Protein AF-A0A7W0ZVS7-F1 (afdb_monomer_lite)

Radius of gyration: 26.64 Å; chains: 1; bounding box: 94×55×90 Å

pLDDT: mean 84.18, std 17.48, range [35.31, 98.0]

Sequence (231 aa):
MDLKLPMLVLAGTAMAGGGSTVRAPPQMPWLHGLDSVRVTDEPQRHVEDRMAAGYEDLECAAGATHGLVLKADIAPSAGMETILASYARGLVVLDHEDQVIASMDGYPCQGSADEVTSLAVGRAFLVPTIALAITHGGHEERTTELALFRIGFGGRIEPVFTAEVELRTGDNVRTGGVWLIPNGLLYQRPGGKTGLWIYDPVGGAYLYGGPLDETDEPPHAAPPPVAAYGS

Foldseek 3Di:
DDDDDDDDDDDDDDPPPPDPPP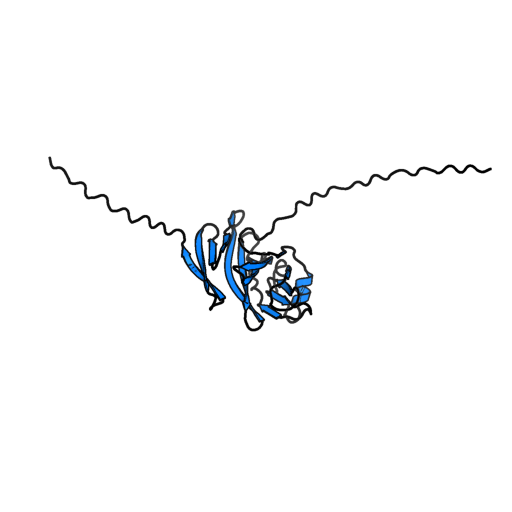DDDDPPPQEADFAPKDKDQDWDQCLLVLLVVPDDDDPAAPQQNTKDWDWADADPDPDTWIWIAGQQAFIFIADPVRHTQATDGHDDHDENNWHWRMWMWGDQQNHTKIWTWTWHYYPQWIWIKIWIWHQDPPRYTGTQDIDTAWTGHHPDIFGWHWHRDNQWIWTGHRPHFIFIWGQDVVVRHTHTPGTPPPPPPPPPPPPPPDPPPDD

Structure (mmCIF, N/CA/C/O backbone):
data_AF-A0A7W0ZVS7-F1
#
_entry.id   AF-A0A7W0ZVS7-F1
#
loop_
_atom_site.group_PDB
_atom_site.id
_atom_site.type_symbol
_atom_site.label_atom_id
_atom_site.label_alt_id
_atom_site.label_comp_id
_atom_site.label_asym_id
_atom_site.label_entity_id
_atom_site.label_seq_id
_atom_site.pdbx_PDB_ins_code
_atom_site.Cartn_x
_atom_site.Cartn_y
_atom_site.Cartn_z
_atom_site.occupancy
_atom_site.B_iso_or_equiv
_atom_site.auth_seq_id
_atom_site.auth_comp_id
_atom_site.auth_asym_id
_atom_site.auth_atom_id
_atom_site.pdbx_PDB_model_num
ATOM 1 N N . MET A 1 1 ? -71.729 -34.466 21.103 1.00 46.06 1 MET A N 1
ATOM 2 C CA . MET A 1 1 ? -70.768 -34.814 20.036 1.00 46.06 1 MET A CA 1
ATOM 3 C C . MET A 1 1 ? -70.398 -33.510 19.358 1.00 46.06 1 MET A C 1
ATOM 5 O O . MET A 1 1 ? -71.152 -33.030 18.526 1.00 46.06 1 MET A O 1
ATOM 9 N N . ASP A 1 2 ? -69.324 -32.887 19.837 1.00 51.31 2 ASP A N 1
ATOM 10 C CA . ASP A 1 2 ? -68.858 -31.571 19.397 1.00 51.31 2 ASP A CA 1
ATOM 11 C C . ASP A 1 2 ? -67.965 -31.703 18.162 1.00 51.31 2 ASP A C 1
ATOM 13 O O . ASP A 1 2 ? -66.887 -32.294 18.221 1.00 51.31 2 ASP A O 1
ATOM 17 N N . LEU A 1 3 ? -68.414 -31.134 17.045 1.00 48.16 3 LEU A N 1
ATOM 18 C CA . LEU A 1 3 ? -67.623 -30.935 15.834 1.00 48.16 3 LEU A CA 1
ATOM 19 C C . LEU A 1 3 ? -67.016 -29.526 15.882 1.00 48.16 3 LEU A C 1
ATOM 21 O O . LEU A 1 3 ? -67.672 -28.543 15.546 1.00 48.16 3 LEU A O 1
ATOM 25 N N . LYS A 1 4 ? -65.754 -29.427 16.313 1.00 58.59 4 LYS A N 1
ATOM 26 C CA . LYS A 1 4 ? -64.936 -28.212 16.170 1.00 58.59 4 LYS A CA 1
ATOM 27 C C . LYS A 1 4 ? -64.331 -28.170 14.764 1.00 58.59 4 LYS A C 1
ATOM 29 O O . LYS A 1 4 ? -63.494 -29.001 14.425 1.00 58.59 4 LYS A O 1
ATOM 34 N N . LEU A 1 5 ? -64.748 -27.190 13.964 1.00 55.06 5 LEU A N 1
ATOM 35 C CA . LEU A 1 5 ? -64.121 -26.825 12.690 1.00 55.06 5 LEU A CA 1
ATOM 36 C C . LEU A 1 5 ? -62.795 -26.078 12.943 1.00 55.06 5 LEU A C 1
ATOM 38 O O . LEU A 1 5 ? -62.785 -25.153 13.760 1.00 55.06 5 LEU A O 1
ATOM 42 N N . PRO A 1 6 ? -61.692 -26.415 12.250 1.00 61.69 6 PRO A N 1
ATOM 43 C CA . PRO A 1 6 ? -60.481 -25.605 12.273 1.00 61.69 6 PRO A CA 1
ATOM 44 C C . PRO A 1 6 ? -60.666 -24.353 11.405 1.00 61.69 6 PRO A C 1
ATOM 46 O O . PRO A 1 6 ? -61.013 -24.428 10.226 1.00 61.69 6 PRO A O 1
ATOM 49 N N . MET A 1 7 ? -60.440 -23.193 12.017 1.00 58.50 7 MET A N 1
ATOM 50 C CA . MET A 1 7 ? -60.491 -21.891 11.364 1.00 58.50 7 MET A CA 1
ATOM 51 C C . MET A 1 7 ? -59.165 -21.633 10.640 1.00 58.50 7 MET A C 1
ATOM 53 O O . MET A 1 7 ? -58.096 -21.582 11.244 1.00 58.50 7 MET A O 1
ATOM 57 N N . LEU A 1 8 ? -59.283 -21.502 9.324 1.00 53.19 8 LEU A N 1
ATOM 58 C CA . LEU A 1 8 ? -58.275 -21.076 8.364 1.00 53.19 8 LEU A CA 1
ATOM 59 C C . LEU A 1 8 ? -57.812 -19.644 8.702 1.00 53.19 8 LEU A C 1
ATOM 61 O O . LEU A 1 8 ? -58.639 -18.733 8.717 1.00 53.19 8 LEU A O 1
ATOM 65 N N . VAL A 1 9 ? -56.517 -19.425 8.950 1.00 53.25 9 VAL A N 1
ATOM 66 C CA . VAL A 1 9 ? -55.940 -18.072 9.039 1.00 53.25 9 VAL A CA 1
ATOM 67 C C . VAL A 1 9 ? -55.020 -17.842 7.849 1.00 53.25 9 VAL A C 1
ATOM 69 O O . VAL A 1 9 ? -54.169 -18.667 7.521 1.00 53.25 9 VAL A O 1
ATOM 72 N N . LEU A 1 10 ? -55.288 -16.720 7.184 1.00 48.66 10 LEU A N 1
ATOM 73 C CA . LEU A 1 10 ? -54.759 -16.290 5.902 1.00 48.66 10 LEU A CA 1
ATOM 74 C C . LEU A 1 10 ? -53.246 -16.063 5.898 1.00 48.66 10 LEU A C 1
ATOM 76 O O . LEU A 1 10 ? -52.664 -15.506 6.826 1.00 48.66 10 LEU A O 1
ATOM 80 N N . ALA A 1 11 ? -52.663 -16.434 4.760 1.00 49.62 11 ALA A N 1
ATOM 81 C CA . ALA A 1 11 ? -51.323 -16.095 4.326 1.00 49.62 11 ALA A CA 1
ATOM 82 C C . ALA A 1 11 ? -51.102 -14.573 4.340 1.00 49.62 11 ALA A C 1
ATOM 84 O O . ALA A 1 11 ? -51.750 -13.829 3.603 1.00 49.62 11 ALA A O 1
ATOM 85 N N . GLY A 1 12 ? -50.156 -14.120 5.162 1.00 52.56 12 GLY A N 1
ATOM 86 C CA . GLY A 1 12 ? -49.567 -12.793 5.043 1.00 52.56 12 GLY A CA 1
ATOM 87 C C . GLY A 1 12 ? -48.505 -12.807 3.947 1.00 52.56 12 GLY A C 1
ATOM 88 O O . GLY A 1 12 ? -47.479 -13.468 4.080 1.00 52.56 12 GLY A O 1
ATOM 89 N N . THR A 1 13 ? -48.758 -12.093 2.856 1.00 54.72 13 THR A N 1
ATOM 90 C CA . THR A 1 13 ? -47.789 -11.820 1.789 1.00 54.72 13 THR A CA 1
ATOM 91 C C . THR A 1 13 ? -46.598 -11.039 2.341 1.00 54.72 13 THR A C 1
ATOM 93 O O . THR A 1 13 ? -46.727 -9.869 2.697 1.00 54.72 13 THR A O 1
ATOM 96 N N . ALA A 1 14 ? -45.430 -11.679 2.387 1.00 52.34 14 ALA A N 1
ATOM 97 C CA . ALA A 1 14 ? -44.160 -11.010 2.622 1.00 52.34 14 ALA A CA 1
ATOM 98 C C . ALA A 1 14 ? -43.786 -10.205 1.367 1.00 52.34 14 ALA A C 1
ATOM 100 O O . ALA A 1 14 ? -43.439 -10.775 0.333 1.00 52.34 14 ALA A O 1
ATOM 101 N N . MET A 1 15 ? -43.872 -8.877 1.444 1.00 54.53 15 MET A N 1
ATOM 102 C CA . MET A 1 15 ? -43.257 -7.989 0.456 1.00 54.53 15 MET A CA 1
ATOM 103 C C . MET A 1 15 ? -41.739 -8.043 0.663 1.00 54.53 15 MET A C 1
ATOM 105 O O . MET A 1 15 ? -41.179 -7.282 1.449 1.00 54.53 15 MET A O 1
ATOM 109 N N . ALA A 1 16 ? -41.075 -8.985 -0.007 1.00 50.84 16 ALA A N 1
ATOM 110 C CA . ALA A 1 16 ? -39.628 -8.982 -0.164 1.00 50.84 16 ALA A CA 1
ATOM 111 C C . ALA A 1 16 ? -39.251 -7.794 -1.064 1.00 50.84 16 ALA A C 1
ATOM 113 O O . ALA A 1 16 ? -39.309 -7.880 -2.290 1.00 50.84 16 ALA A O 1
ATOM 114 N N . GLY A 1 17 ? -38.926 -6.656 -0.448 1.00 49.38 17 GLY A N 1
ATOM 115 C CA . GLY A 1 17 ? -38.307 -5.532 -1.139 1.00 49.38 17 GLY A CA 1
ATOM 116 C C . GLY A 1 17 ? -36.954 -5.976 -1.681 1.00 49.38 17 GLY A C 1
ATOM 117 O O . GLY A 1 17 ? -36.002 -6.132 -0.920 1.00 49.38 17 GLY A O 1
ATOM 118 N N . GLY A 1 18 ? -36.888 -6.218 -2.989 1.00 45.47 18 GLY A N 1
ATOM 119 C CA . GLY A 1 18 ? -35.649 -6.463 -3.715 1.00 45.47 18 GLY A CA 1
ATOM 120 C C . GLY A 1 18 ? -34.783 -5.209 -3.702 1.00 45.47 18 GLY A C 1
ATOM 121 O O . GLY A 1 18 ? -34.854 -4.390 -4.614 1.00 45.47 18 GLY A O 1
ATOM 122 N N . GLY A 1 19 ? -33.993 -5.039 -2.643 1.00 40.50 19 GLY A N 1
ATOM 123 C CA . GLY A 1 19 ? -32.891 -4.092 -2.623 1.00 40.50 19 GLY A CA 1
ATOM 124 C C . GLY A 1 19 ? -31.824 -4.583 -3.591 1.00 40.50 19 GLY A C 1
ATOM 125 O O . GLY A 1 19 ? -31.138 -5.561 -3.308 1.00 40.50 19 GLY A O 1
ATOM 126 N N . SER A 1 20 ? -31.702 -3.930 -4.743 1.00 35.66 20 SER A N 1
ATOM 127 C CA . SER A 1 20 ? -30.581 -4.132 -5.657 1.00 35.66 20 SER A CA 1
ATOM 128 C C . SER A 1 20 ? -29.276 -3.725 -4.966 1.00 35.66 20 SER A C 1
ATOM 130 O O . SER A 1 20 ? -28.848 -2.580 -5.068 1.00 35.66 20 SER A O 1
ATOM 132 N N . THR A 1 21 ? -28.616 -4.643 -4.261 1.00 44.88 21 THR A N 1
ATOM 133 C CA . THR A 1 21 ? -27.214 -4.476 -3.866 1.00 44.88 21 THR A CA 1
ATOM 134 C C . THR A 1 21 ? -26.334 -4.836 -5.056 1.00 44.88 21 THR A C 1
ATOM 136 O O . THR A 1 21 ? -25.788 -5.935 -5.130 1.00 44.88 21 THR A O 1
ATOM 139 N N . VAL A 1 22 ? -26.199 -3.921 -6.016 1.00 35.31 22 VAL A N 1
ATOM 140 C CA . VAL A 1 22 ? -25.059 -3.971 -6.937 1.00 35.31 22 VAL A CA 1
ATOM 141 C C . VAL A 1 22 ? -23.876 -3.363 -6.181 1.00 35.31 22 VAL A C 1
ATOM 143 O O . VAL A 1 22 ? -23.692 -2.150 -6.192 1.00 35.31 22 VAL A O 1
ATOM 146 N N . ARG A 1 23 ? -23.114 -4.186 -5.453 1.00 50.84 23 ARG A N 1
ATOM 147 C CA . ARG A 1 23 ? -21.809 -3.802 -4.890 1.00 50.84 23 ARG A CA 1
ATOM 148 C C . ARG A 1 23 ? -20.728 -4.720 -5.460 1.00 50.84 23 ARG A C 1
ATOM 150 O O . ARG A 1 23 ? -20.967 -5.915 -5.600 1.00 50.84 23 ARG A O 1
ATOM 157 N N . ALA A 1 24 ? -19.565 -4.110 -5.692 1.00 46.59 24 ALA A N 1
ATOM 158 C CA . ALA A 1 24 ? -18.284 -4.603 -6.213 1.00 46.59 24 ALA A CA 1
ATOM 159 C C . ALA A 1 24 ? -18.056 -4.101 -7.653 1.00 46.59 24 ALA A C 1
ATOM 161 O O . ALA A 1 24 ? -18.861 -4.403 -8.528 1.00 46.59 24 ALA A O 1
ATOM 162 N N . PRO A 1 25 ? -17.007 -3.298 -7.910 1.00 46.59 25 PRO A N 1
ATOM 163 C CA . PRO A 1 25 ? -15.660 -3.595 -7.437 1.00 46.59 25 PRO A CA 1
ATOM 164 C C . PRO A 1 25 ? -15.089 -2.464 -6.568 1.00 46.59 25 PRO A C 1
ATOM 166 O O . PRO A 1 25 ? -15.239 -1.294 -6.908 1.00 46.59 25 PRO A O 1
ATOM 169 N N . PRO A 1 26 ? -14.367 -2.792 -5.490 1.00 50.16 26 PRO A N 1
ATOM 170 C CA . PRO A 1 26 ? -12.964 -2.392 -5.549 1.00 50.16 26 PRO A CA 1
ATOM 171 C C . PRO A 1 26 ? -12.081 -3.596 -5.284 1.00 50.16 26 PRO A C 1
ATOM 173 O O . PRO A 1 26 ? -11.859 -4.034 -4.161 1.00 50.16 26 PRO A O 1
ATOM 176 N N . GLN A 1 27 ? -11.546 -4.128 -6.366 1.00 72.81 27 GLN A N 1
ATOM 177 C CA . GLN A 1 27 ? -10.293 -4.850 -6.305 1.00 72.81 27 GLN A CA 1
ATOM 178 C C . GLN A 1 27 ? -9.333 -3.953 -7.052 1.00 72.81 27 GLN A C 1
ATOM 180 O O . GLN A 1 27 ? -9.532 -3.791 -8.250 1.00 72.81 27 GLN A O 1
ATOM 185 N N . MET A 1 28 ? -8.439 -3.288 -6.307 1.00 90.50 28 MET A N 1
ATOM 186 C CA . MET A 1 28 ? -7.347 -2.419 -6.773 1.00 90.50 28 MET A CA 1
ATOM 187 C C . MET A 1 28 ? -7.176 -2.474 -8.302 1.00 90.50 28 MET A C 1
ATOM 189 O O . MET A 1 28 ? -6.415 -3.307 -8.790 1.00 90.50 28 MET A O 1
ATOM 193 N N . PRO A 1 29 ? -7.929 -1.667 -9.080 1.00 92.44 29 PRO A N 1
ATOM 194 C CA . PRO A 1 29 ? -8.133 -1.945 -10.506 1.00 92.44 29 PRO A CA 1
ATOM 195 C C . PRO A 1 29 ? -6.867 -1.716 -11.328 1.00 92.44 29 PRO A C 1
ATOM 197 O O . PRO A 1 29 ? -6.754 -2.202 -12.448 1.00 92.44 29 PRO A O 1
ATOM 200 N N . TRP A 1 30 ? -5.927 -0.980 -10.742 1.00 94.75 30 TRP A N 1
ATOM 201 C CA . TRP A 1 30 ? -4.600 -0.692 -11.254 1.00 94.75 30 TRP A CA 1
ATOM 202 C C . TRP A 1 30 ? -3.570 -1.754 -10.848 1.00 94.75 30 TRP A C 1
ATOM 204 O O . TRP A 1 30 ? -2.461 -1.699 -11.354 1.00 94.75 30 TRP A O 1
ATOM 214 N N . LEU A 1 31 ? -3.876 -2.693 -9.945 1.00 96.06 31 LEU A N 1
ATOM 215 C CA . LEU A 1 31 ? -2.950 -3.747 -9.523 1.00 96.06 31 LEU A CA 1
ATOM 216 C C . LEU A 1 31 ? -3.317 -5.084 -10.169 1.00 96.06 31 LEU A C 1
ATOM 218 O O . LEU A 1 31 ? -4.391 -5.642 -9.948 1.00 96.06 31 LEU A O 1
ATOM 222 N N . HIS A 1 32 ? -2.371 -5.643 -10.914 1.00 95.06 32 HIS A N 1
ATOM 223 C CA . HIS A 1 32 ? -2.510 -6.914 -11.611 1.00 95.06 32 HIS A CA 1
ATOM 224 C C . HIS A 1 32 ? -1.385 -7.879 -11.231 1.00 95.06 32 HIS A C 1
ATOM 226 O O . HIS A 1 32 ? -0.267 -7.462 -10.936 1.00 95.06 32 HIS A O 1
ATOM 232 N N . GLY A 1 33 ? -1.667 -9.183 -11.291 1.00 93.69 33 GLY A N 1
ATOM 233 C CA . GLY A 1 33 ? -0.657 -10.232 -11.090 1.00 93.69 33 GLY A CA 1
ATOM 234 C C . GLY A 1 33 ? -0.274 -10.499 -9.630 1.00 93.69 33 GLY A C 1
ATOM 235 O O . GLY A 1 33 ? 0.710 -11.189 -9.385 1.00 93.69 33 GLY A O 1
ATOM 236 N N . LEU A 1 34 ? -1.020 -9.963 -8.659 1.00 94.19 34 LEU A N 1
ATOM 237 C CA . LEU A 1 34 ? -0.885 -10.371 -7.262 1.00 94.19 34 LEU A CA 1
ATOM 238 C C . LEU A 1 34 ? -1.605 -11.717 -7.087 1.00 94.19 34 LEU A C 1
ATOM 240 O O . LEU A 1 34 ? -2.793 -11.820 -7.384 1.00 94.19 34 LEU A O 1
ATOM 244 N N . ASP A 1 35 ? -0.901 -12.749 -6.630 1.00 89.62 35 ASP A N 1
ATOM 245 C CA . ASP A 1 35 ? -1.470 -14.092 -6.475 1.00 89.62 35 ASP A CA 1
ATOM 246 C C . ASP A 1 35 ? -2.138 -14.285 -5.104 1.00 89.62 35 ASP A C 1
ATOM 248 O O . ASP A 1 35 ? -1.710 -13.701 -4.106 1.00 89.62 35 ASP A O 1
ATOM 252 N N . SER A 1 36 ? -3.147 -15.168 -5.036 1.00 78.12 36 SER A N 1
ATOM 253 C CA . SER A 1 36 ? -3.849 -15.567 -3.796 1.00 78.12 36 SER A CA 1
ATOM 254 C C . SER A 1 36 ? -4.376 -14.389 -2.969 1.00 78.12 36 SER A C 1
ATOM 256 O O . SER A 1 36 ? -4.254 -14.366 -1.743 1.00 78.12 36 SER A O 1
ATOM 258 N N . VAL A 1 37 ? -4.959 -13.405 -3.653 1.00 79.31 37 VAL A N 1
ATOM 259 C CA . VAL A 1 37 ? -5.307 -12.120 -3.049 1.00 79.31 37 VAL A CA 1
ATOM 260 C C . VAL A 1 37 ? -6.498 -12.231 -2.107 1.00 79.31 37 VAL A C 1
ATOM 262 O O . VAL A 1 37 ? -7.578 -12.688 -2.488 1.00 79.31 37 VAL A O 1
ATOM 265 N N . ARG A 1 38 ? -6.331 -11.715 -0.891 1.00 92.25 38 ARG A N 1
ATOM 266 C CA . ARG A 1 38 ? -7.443 -11.236 -0.067 1.00 92.25 38 ARG A CA 1
ATOM 267 C C . ARG A 1 38 ? -7.454 -9.716 -0.121 1.00 92.25 38 ARG A C 1
ATOM 269 O O . ARG A 1 38 ? -6.397 -9.110 -0.005 1.00 92.25 38 ARG A O 1
ATOM 276 N N . VAL A 1 39 ? -8.626 -9.118 -0.306 1.00 94.44 39 VAL A N 1
ATOM 277 C CA . VAL A 1 39 ? -8.801 -7.662 -0.421 1.00 94.44 39 VAL A CA 1
ATOM 278 C C . VAL A 1 39 ? -9.884 -7.216 0.546 1.00 94.44 39 VAL A C 1
ATOM 280 O O . VAL A 1 39 ? -10.863 -7.935 0.751 1.00 94.44 39 VAL A O 1
ATOM 283 N N . THR A 1 40 ? -9.717 -6.024 1.103 1.00 94.94 40 THR A N 1
ATOM 284 C CA . THR A 1 40 ? -10.776 -5.263 1.755 1.00 94.94 40 THR A CA 1
ATOM 285 C C . THR A 1 40 ? -10.713 -3.803 1.308 1.00 94.94 40 THR A C 1
ATOM 287 O O . THR A 1 40 ? -9.642 -3.224 1.122 1.00 94.94 40 THR A O 1
ATOM 290 N N . ASP A 1 41 ? -11.883 -3.226 1.113 1.00 93.50 41 ASP A N 1
ATOM 291 C CA . ASP A 1 41 ? -12.170 -1.820 0.832 1.00 93.50 41 ASP A CA 1
ATOM 292 C C . ASP A 1 41 ? -13.171 -1.263 1.860 1.00 93.50 41 ASP A C 1
ATOM 294 O O . ASP A 1 41 ? -13.703 -0.169 1.695 1.00 93.50 41 ASP A O 1
ATOM 298 N N . GLU A 1 42 ? -13.504 -2.049 2.891 1.00 93.38 42 GLU A N 1
ATOM 299 C CA . GLU A 1 42 ? -14.553 -1.713 3.844 1.00 93.38 42 GLU A CA 1
ATOM 300 C C . GLU A 1 42 ? -13.961 -1.035 5.088 1.00 93.38 42 GLU A C 1
ATOM 302 O O . GLU A 1 42 ? -13.328 -1.716 5.904 1.00 93.38 42 GLU A O 1
ATOM 307 N N .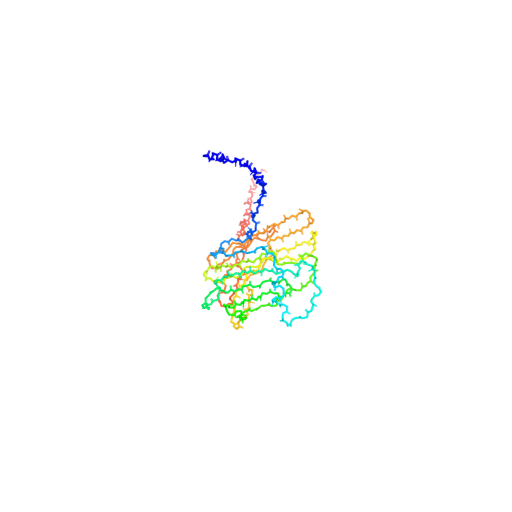 PRO A 1 43 ? -14.169 0.286 5.263 1.00 92.25 43 PRO A N 1
ATOM 308 C CA . PRO A 1 43 ? -13.679 1.015 6.423 1.00 92.25 43 PRO A CA 1
ATOM 309 C C . PRO A 1 43 ? -14.360 0.549 7.708 1.00 92.25 43 PRO A C 1
ATOM 311 O O . PRO A 1 43 ? -15.581 0.395 7.783 1.00 92.25 43 PRO A O 1
ATOM 314 N N . GLN A 1 44 ? -13.559 0.363 8.754 1.00 94.00 44 GLN A N 1
ATOM 315 C CA . GLN A 1 44 ? -13.986 -0.131 10.056 1.00 94.00 44 GLN A CA 1
ATOM 316 C C . GLN A 1 44 ? -13.462 0.788 11.161 1.00 94.00 44 GLN A C 1
ATOM 318 O O . GLN A 1 44 ? -12.265 0.875 11.415 1.00 94.00 44 GLN A O 1
ATOM 323 N N . ARG A 1 45 ? -14.381 1.462 11.865 1.00 88.12 45 ARG A N 1
ATOM 324 C CA . ARG A 1 45 ? -14.037 2.432 12.926 1.00 88.12 45 ARG A CA 1
ATOM 325 C C . ARG A 1 45 ? -13.220 1.829 14.065 1.00 88.12 45 ARG A C 1
ATOM 327 O O . ARG A 1 45 ? -12.311 2.472 14.564 1.00 88.12 45 ARG A O 1
ATOM 334 N N . HIS A 1 46 ? -13.507 0.584 14.435 1.00 90.62 46 HIS A N 1
ATOM 335 C CA . HIS A 1 46 ? -12.817 -0.075 15.544 1.00 90.62 46 HIS A CA 1
ATOM 336 C C . HIS A 1 46 ? -11.338 -0.375 15.252 1.00 90.62 46 HIS A C 1
ATOM 338 O O . HIS A 1 46 ? -10.609 -0.744 16.167 1.00 90.62 46 HIS A O 1
ATOM 344 N N . VAL A 1 47 ? -10.885 -0.270 13.996 1.00 91.50 47 VAL A N 1
ATOM 345 C CA . VAL A 1 47 ? -9.461 -0.410 13.666 1.00 91.50 47 VAL A CA 1
ATOM 346 C C . VAL A 1 47 ? -8.664 0.723 14.306 1.00 91.50 47 VAL A C 1
ATOM 348 O O . VAL A 1 47 ? -7.633 0.450 14.912 1.00 91.50 47 VAL A O 1
ATOM 351 N N . GLU A 1 48 ? -9.181 1.954 14.277 1.00 85.50 48 GLU A N 1
ATOM 352 C CA . GLU A 1 48 ? -8.546 3.083 14.961 1.00 85.50 48 GLU A CA 1
ATOM 353 C C . GLU A 1 48 ? -8.481 2.860 16.465 1.00 85.50 48 GLU A C 1
ATOM 355 O O . GLU A 1 48 ? -7.418 3.020 17.050 1.00 85.50 48 GLU A O 1
ATOM 360 N N . ASP A 1 49 ? -9.572 2.407 17.089 1.00 88.12 49 ASP A N 1
ATOM 361 C CA . ASP A 1 49 ? -9.590 2.132 18.532 1.00 88.12 49 ASP A CA 1
ATOM 362 C C . ASP A 1 49 ? -8.518 1.102 18.926 1.00 88.12 49 ASP A C 1
ATOM 364 O O . ASP A 1 49 ? -7.893 1.208 19.982 1.00 88.12 49 ASP A O 1
ATOM 368 N N . ARG A 1 50 ? -8.270 0.112 18.058 1.00 91.19 50 ARG A N 1
ATOM 369 C CA . ARG A 1 50 ? -7.216 -0.892 18.255 1.00 91.19 50 ARG A CA 1
ATOM 370 C C . ARG A 1 50 ? -5.812 -0.335 18.023 1.00 91.19 50 ARG A C 1
ATOM 372 O O . ARG A 1 50 ? -4.888 -0.762 18.707 1.00 91.19 50 ARG A O 1
ATOM 379 N N . MET A 1 51 ? -5.644 0.580 17.069 1.00 90.12 51 MET A N 1
ATOM 380 C CA . MET A 1 51 ? -4.350 1.179 16.718 1.00 90.12 51 MET A CA 1
ATOM 381 C C . MET A 1 51 ? -3.998 2.414 17.565 1.00 90.12 51 MET A C 1
ATOM 383 O O . MET A 1 51 ? -2.843 2.828 17.592 1.00 90.12 51 MET A O 1
ATOM 387 N N . ALA A 1 52 ? -4.959 2.998 18.283 1.00 83.44 52 ALA A N 1
ATOM 388 C CA . ALA A 1 52 ? -4.781 4.211 19.081 1.00 83.44 52 ALA A CA 1
ATOM 389 C C . ALA A 1 52 ? -4.006 3.990 20.391 1.00 83.44 52 ALA A C 1
ATOM 391 O O . ALA A 1 52 ? -3.596 4.961 21.029 1.00 83.44 52 ALA A O 1
ATOM 392 N N . ALA A 1 53 ? -3.791 2.741 20.814 1.00 72.31 53 ALA A N 1
ATOM 393 C CA . ALA A 1 53 ? -3.082 2.440 22.053 1.00 72.31 53 ALA A CA 1
ATOM 394 C C . ALA A 1 53 ? -1.631 2.963 22.006 1.00 72.31 53 ALA A C 1
ATOM 396 O O . ALA A 1 53 ? -0.754 2.344 21.412 1.00 72.31 53 ALA A O 1
ATOM 397 N N . GLY A 1 54 ? -1.379 4.098 22.666 1.00 63.84 54 GLY A N 1
ATOM 398 C CA . GLY A 1 54 ? -0.042 4.682 22.813 1.00 63.84 54 GLY A CA 1
ATOM 399 C C . GLY A 1 54 ? 0.296 5.836 21.865 1.00 63.84 54 GLY A C 1
ATOM 400 O O . GLY A 1 54 ? 1.432 6.299 21.901 1.00 63.84 54 GLY A O 1
ATOM 401 N N . TYR A 1 55 ? -0.657 6.331 21.072 1.00 71.00 55 TYR A N 1
ATOM 402 C CA . TYR A 1 55 ? -0.445 7.519 20.246 1.00 71.00 55 TYR A CA 1
ATOM 403 C C . TYR A 1 55 ? -1.287 8.710 20.713 1.00 71.00 55 TYR A C 1
ATOM 405 O O . TYR A 1 55 ? -2.423 8.550 21.153 1.00 71.00 55 TYR A O 1
ATOM 413 N N . GLU A 1 56 ? -0.734 9.916 20.567 1.00 74.50 56 GLU A N 1
ATOM 414 C CA . GLU A 1 56 ? -1.460 11.166 20.802 1.00 74.50 56 GLU A CA 1
ATOM 415 C C . GLU A 1 56 ? -2.580 11.359 19.759 1.00 74.50 56 GLU A C 1
ATOM 417 O O . GLU A 1 56 ? -2.556 10.765 18.668 1.00 74.50 56 GLU A O 1
ATOM 422 N N . ASP A 1 57 ? -3.590 12.154 20.119 1.00 71.19 57 ASP A N 1
ATOM 423 C CA . ASP A 1 57 ? -4.674 12.544 19.217 1.00 71.19 57 ASP A CA 1
ATOM 424 C C . ASP A 1 57 ? -4.085 13.320 18.034 1.00 71.19 57 ASP A C 1
ATOM 426 O O . ASP A 1 57 ? -3.517 14.401 18.195 1.00 71.19 57 ASP A O 1
ATOM 430 N N . LEU A 1 58 ? -4.192 12.743 16.836 1.00 70.62 58 LEU A N 1
ATOM 431 C CA . LEU A 1 58 ? -3.746 13.377 15.600 1.00 70.62 58 LEU A CA 1
ATOM 432 C C . LEU A 1 58 ? -4.887 14.229 15.041 1.00 70.62 58 LEU A C 1
ATOM 434 O O . LEU A 1 58 ? -5.994 13.735 14.823 1.00 70.62 58 LEU A O 1
ATOM 438 N N . GLU A 1 59 ? -4.610 15.504 14.769 1.00 79.19 59 GLU A N 1
ATOM 439 C CA . GLU A 1 59 ? -5.535 16.391 14.060 1.00 79.19 59 GLU A CA 1
ATOM 440 C C . GLU A 1 59 ? -5.551 16.041 12.562 1.00 79.19 59 GLU A C 1
ATOM 442 O O . GLU A 1 59 ? -4.915 16.697 11.739 1.00 79.19 59 GLU A O 1
ATOM 447 N N . CYS A 1 60 ? -6.264 14.975 12.201 1.00 81.00 60 CYS A N 1
ATOM 448 C CA . CYS A 1 60 ? -6.453 14.558 10.812 1.00 81.00 60 CYS A CA 1
ATOM 449 C C . CYS A 1 60 ? -7.920 14.667 10.383 1.00 81.00 60 CYS A C 1
ATOM 451 O O . CYS A 1 60 ? -8.840 14.654 11.204 1.00 81.00 60 CYS A O 1
ATOM 453 N N . ALA A 1 61 ? -8.150 14.793 9.073 1.00 75.56 61 ALA A N 1
ATOM 454 C CA . ALA A 1 61 ? -9.497 14.838 8.514 1.00 75.56 61 ALA A CA 1
ATOM 455 C C . ALA A 1 61 ? -10.273 13.538 8.800 1.00 75.56 61 ALA A C 1
ATOM 457 O O . ALA A 1 61 ? -9.686 12.477 8.988 1.00 75.56 61 ALA A O 1
ATOM 458 N N . ALA A 1 62 ? -11.608 13.595 8.772 1.00 63.28 62 ALA A N 1
ATOM 459 C CA . ALA A 1 62 ? -12.469 12.460 9.134 1.00 63.28 62 ALA A CA 1
ATOM 460 C C . ALA A 1 62 ? -12.288 11.200 8.252 1.00 63.28 62 ALA A C 1
ATOM 462 O O . ALA A 1 62 ? -12.680 10.108 8.655 1.00 63.28 62 ALA A O 1
ATOM 463 N N . GLY A 1 63 ? -11.718 11.333 7.046 1.00 64.31 63 GLY A N 1
ATOM 464 C CA . GLY A 1 63 ? -11.336 10.192 6.200 1.00 64.31 63 GLY A CA 1
ATOM 465 C C . GLY A 1 63 ? -10.124 9.426 6.738 1.00 64.31 63 GLY A C 1
ATOM 466 O O . GLY A 1 63 ? -10.085 8.200 6.672 1.00 64.31 63 GLY A O 1
ATOM 467 N N . ALA A 1 64 ? -9.196 10.133 7.382 1.00 70.00 64 ALA A N 1
ATOM 468 C CA . ALA A 1 64 ? -7.971 9.573 7.940 1.00 70.00 64 ALA A CA 1
ATOM 469 C C . ALA A 1 64 ? -8.196 8.837 9.272 1.00 70.00 64 ALA A C 1
ATOM 471 O O . ALA A 1 64 ? -7.285 8.175 9.760 1.00 70.00 64 ALA A O 1
ATOM 472 N N . THR A 1 65 ? -9.400 8.946 9.849 1.00 75.38 65 THR A N 1
ATOM 473 C CA . THR A 1 65 ? -9.811 8.291 11.103 1.00 75.38 65 THR A CA 1
ATOM 474 C C . THR A 1 65 ? -10.593 6.995 10.866 1.00 75.38 65 THR A C 1
ATOM 476 O O . THR A 1 65 ? -11.373 6.564 11.715 1.00 75.38 65 THR A O 1
ATOM 479 N N . HIS A 1 66 ? -10.482 6.400 9.683 1.00 88.00 66 HIS A N 1
ATOM 480 C CA . HIS A 1 66 ? -10.997 5.065 9.418 1.00 88.00 66 HIS A CA 1
ATOM 481 C C . HIS A 1 66 ? -9.839 4.145 9.054 1.00 88.00 66 HIS A C 1
ATOM 483 O O . HIS A 1 66 ? -8.955 4.524 8.286 1.00 88.00 66 HIS A O 1
ATOM 489 N N . GLY A 1 67 ? -9.901 2.912 9.555 1.00 93.44 67 GLY A N 1
ATOM 490 C CA . GLY A 1 67 ? -8.941 1.882 9.203 1.00 93.44 67 GLY A CA 1
ATOM 491 C C . GLY A 1 67 ? -9.566 0.717 8.446 1.00 93.44 67 GLY A C 1
ATOM 492 O O . GLY A 1 67 ? -10.781 0.510 8.459 1.00 93.44 67 GLY A O 1
ATOM 493 N N . LEU A 1 68 ? -8.715 -0.064 7.795 1.00 95.94 68 LEU A N 1
ATOM 494 C CA . LEU A 1 68 ? -9.046 -1.327 7.152 1.00 95.94 68 LEU A CA 1
ATOM 495 C C . LEU A 1 68 ? -8.467 -2.481 7.966 1.00 95.94 68 LEU A C 1
ATOM 497 O O . LEU A 1 68 ? -7.391 -2.369 8.552 1.00 95.94 68 LEU A O 1
ATOM 501 N N . VAL A 1 69 ? -9.168 -3.614 7.972 1.00 97.31 69 VAL A N 1
ATOM 502 C 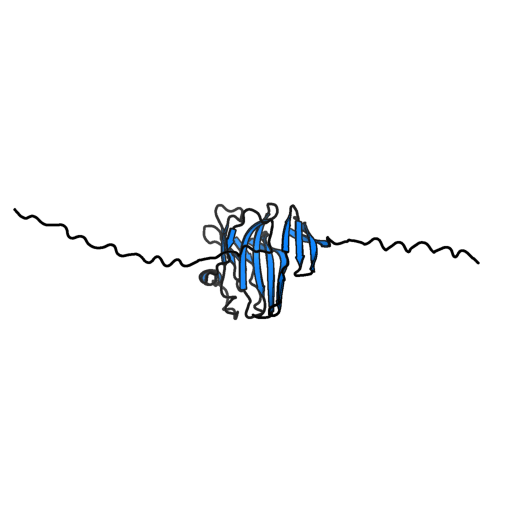CA . VAL A 1 69 ? -8.681 -4.854 8.583 1.00 97.31 69 VAL A CA 1
ATOM 503 C C . VAL A 1 69 ? -8.824 -6.019 7.624 1.00 97.31 69 VAL A C 1
ATOM 505 O O . VAL A 1 69 ? -9.869 -6.221 7.003 1.00 97.31 69 VAL A O 1
ATOM 508 N N . LEU A 1 70 ? -7.766 -6.816 7.535 1.00 96.44 70 LEU A N 1
ATOM 509 C CA . LEU A 1 70 ? -7.707 -8.004 6.703 1.00 96.44 70 LEU A CA 1
ATOM 510 C C . LEU A 1 70 ? -7.057 -9.144 7.482 1.00 96.44 70 LEU A C 1
ATOM 512 O O . LEU A 1 70 ? -6.076 -8.932 8.184 1.00 96.44 70 LEU A O 1
ATOM 516 N N . LYS A 1 71 ? -7.574 -10.367 7.336 1.00 96.69 71 LYS A N 1
ATOM 517 C CA . LYS A 1 71 ? -6.892 -11.571 7.827 1.00 96.69 71 LYS A CA 1
ATOM 518 C C . LYS A 1 71 ? -6.242 -12.316 6.673 1.00 96.69 71 LYS A C 1
ATOM 520 O O . LYS A 1 71 ? -6.947 -12.673 5.724 1.00 96.69 71 LYS A O 1
ATOM 525 N N . ALA A 1 72 ? -4.944 -12.583 6.759 1.00 95.31 72 ALA A N 1
ATOM 526 C CA . ALA A 1 72 ? -4.183 -13.289 5.729 1.00 95.31 72 ALA A CA 1
ATOM 527 C C . ALA A 1 72 ? -2.978 -14.028 6.328 1.00 95.31 72 ALA A C 1
ATOM 529 O O . ALA A 1 72 ? -2.513 -13.660 7.394 1.00 95.31 72 ALA A O 1
ATOM 530 N N . ASP A 1 73 ? -2.504 -15.056 5.626 1.00 93.19 73 ASP A N 1
ATOM 531 C CA . ASP A 1 73 ? -1.241 -15.753 5.902 1.00 93.19 73 ASP A CA 1
ATOM 532 C C . ASP A 1 73 ? -0.119 -14.987 5.185 1.00 93.19 73 ASP A C 1
ATOM 534 O O . ASP A 1 73 ? -0.019 -15.027 3.951 1.00 93.19 73 ASP A O 1
ATOM 538 N N . ILE A 1 74 ? 0.641 -14.198 5.944 1.00 92.31 74 ILE A N 1
ATOM 539 C CA . ILE A 1 74 ? 1.693 -13.313 5.431 1.00 92.31 74 ILE A CA 1
ATOM 540 C C . ILE A 1 74 ? 3.031 -13.475 6.150 1.00 92.31 74 ILE A C 1
ATOM 542 O O . ILE A 1 74 ? 4.078 -13.186 5.564 1.00 92.31 74 ILE A O 1
ATOM 546 N N . ALA A 1 75 ? 3.014 -13.933 7.399 1.00 88.38 75 ALA A N 1
ATOM 547 C CA . ALA A 1 75 ? 4.218 -14.173 8.172 1.00 88.38 75 ALA A CA 1
ATOM 548 C C . ALA A 1 75 ? 4.485 -15.683 8.308 1.00 88.38 75 ALA A C 1
ATOM 550 O O . ALA A 1 75 ? 3.577 -16.493 8.181 1.00 88.38 75 ALA A O 1
ATOM 551 N N . PRO A 1 76 ? 5.731 -16.106 8.590 1.00 78.62 76 PRO A N 1
ATOM 552 C CA . PRO A 1 76 ? 6.051 -17.523 8.796 1.00 78.62 76 PRO A CA 1
ATOM 553 C C . PRO A 1 76 ? 5.408 -18.155 10.046 1.00 78.62 76 PRO A C 1
ATOM 555 O O . PRO A 1 76 ? 5.637 -19.337 10.312 1.00 78.62 76 PRO A O 1
ATOM 558 N N . SER A 1 77 ? 4.695 -17.373 10.862 1.00 79.56 77 SER A N 1
ATOM 559 C CA . SER A 1 77 ? 3.999 -17.838 12.060 1.00 79.56 77 SER A CA 1
ATOM 560 C C . SER A 1 77 ? 2.889 -18.832 11.726 1.00 79.56 77 SER A C 1
ATOM 562 O O . SER A 1 77 ? 2.343 -18.868 10.629 1.00 79.56 77 SER A O 1
ATOM 564 N N . ALA A 1 78 ? 2.535 -19.674 12.697 1.00 75.25 78 ALA A N 1
ATOM 565 C CA . ALA A 1 78 ? 1.362 -20.522 12.554 1.00 75.25 78 ALA A CA 1
ATOM 566 C C . ALA A 1 78 ? 0.088 -19.669 12.676 1.00 75.25 78 ALA A C 1
ATOM 568 O O . ALA A 1 78 ? -0.131 -19.034 13.708 1.00 75.25 78 ALA A O 1
ATOM 569 N N . GLY A 1 79 ? -0.773 -19.713 11.659 1.00 86.88 79 GLY A N 1
ATOM 570 C CA . GLY A 1 79 ? -2.105 -19.111 11.700 1.00 86.88 79 GLY A CA 1
ATOM 571 C C . GLY A 1 79 ? -2.335 -18.070 10.611 1.00 86.88 79 GLY A C 1
ATOM 572 O O . GLY A 1 79 ? -1.591 -17.984 9.647 1.00 86.88 79 GLY A O 1
ATOM 573 N N . MET A 1 80 ? -3.436 -17.334 10.746 1.00 94.62 80 MET A N 1
ATOM 574 C CA . MET A 1 80 ? -3.743 -16.181 9.902 1.00 94.62 80 MET A CA 1
ATOM 575 C C . MET A 1 80 ? -3.445 -14.930 10.719 1.00 94.62 80 MET A C 1
ATOM 577 O O . MET A 1 80 ? -4.063 -14.739 11.770 1.00 94.62 80 MET A O 1
ATOM 581 N N . GLU A 1 81 ? -2.554 -14.079 10.229 1.00 96.44 81 GLU A N 1
ATOM 582 C CA . GLU A 1 81 ? -2.290 -12.776 10.822 1.00 96.44 81 GLU A CA 1
ATOM 583 C C . GLU A 1 81 ? -3.467 -11.820 10.602 1.00 96.44 81 GLU A C 1
ATOM 585 O O . GLU A 1 81 ? -4.242 -11.943 9.645 1.00 96.44 81 GLU A O 1
ATOM 590 N N . THR A 1 82 ? -3.589 -10.832 11.487 1.00 97.56 82 THR A N 1
ATOM 591 C CA . THR A 1 82 ? -4.493 -9.694 11.312 1.00 97.56 82 THR A CA 1
ATOM 592 C C . THR A 1 82 ? -3.682 -8.477 10.885 1.00 97.56 82 THR A C 1
ATOM 594 O O . THR A 1 82 ? -2.852 -7.987 11.642 1.00 97.56 82 THR A O 1
ATOM 597 N N . ILE A 1 83 ? -3.941 -7.969 9.685 1.00 97.62 83 ILE A N 1
ATOM 598 C CA . ILE A 1 83 ? -3.355 -6.739 9.161 1.00 97.62 83 ILE A CA 1
ATOM 599 C C . ILE A 1 83 ? -4.340 -5.603 9.414 1.00 97.62 83 ILE A C 1
ATOM 601 O O . ILE A 1 83 ? -5.491 -5.673 8.980 1.00 97.62 83 ILE A O 1
ATOM 605 N N . LEU A 1 84 ? -3.881 -4.571 10.111 1.00 97.75 84 LEU A N 1
ATOM 606 C CA . LEU A 1 84 ? -4.589 -3.324 10.363 1.00 97.75 84 LEU A CA 1
ATOM 607 C C . LEU A 1 84 ? -3.909 -2.214 9.563 1.00 97.75 84 LEU A C 1
ATOM 609 O O . LEU A 1 84 ? -2.684 -2.093 9.596 1.00 97.75 84 LEU A O 1
ATOM 613 N N . ALA A 1 85 ? -4.696 -1.416 8.854 1.00 97.06 85 ALA A N 1
ATOM 614 C CA . ALA A 1 85 ? -4.211 -0.273 8.099 1.00 97.06 85 ALA A CA 1
ATOM 615 C C . ALA A 1 85 ? -5.003 0.972 8.460 1.00 97.06 85 ALA A C 1
ATOM 617 O O . ALA A 1 85 ? -6.227 0.932 8.480 1.00 97.06 85 ALA A O 1
ATOM 618 N N . SER A 1 86 ? -4.314 2.077 8.685 1.00 95.38 86 SER A N 1
ATOM 619 C CA . SER A 1 86 ? -4.891 3.390 8.945 1.00 95.38 86 SER A CA 1
ATOM 620 C C . SER A 1 86 ? -4.002 4.433 8.294 1.00 95.38 86 SER A C 1
ATOM 622 O O . SER A 1 86 ? -2.780 4.288 8.275 1.00 95.38 86 SER A O 1
ATOM 624 N N . TYR A 1 87 ? -4.597 5.503 7.775 1.00 94.69 87 TYR A N 1
ATOM 625 C CA . TYR A 1 87 ? -3.808 6.577 7.182 1.00 94.69 87 TYR A CA 1
ATOM 626 C C . TYR A 1 87 ? -2.890 7.206 8.236 1.00 94.69 87 TYR A C 1
ATOM 628 O O . TYR A 1 87 ? -1.676 7.267 8.060 1.00 94.69 87 TYR A O 1
ATOM 636 N N . ALA A 1 88 ? -3.464 7.618 9.367 1.00 92.44 88 ALA A N 1
ATOM 637 C CA . ALA A 1 88 ? -2.747 8.346 10.405 1.00 92.44 88 ALA A CA 1
ATOM 638 C C . ALA A 1 88 ? -1.913 7.430 11.321 1.00 92.44 88 ALA A C 1
ATOM 640 O O . ALA A 1 88 ? -0.942 7.888 11.923 1.00 92.44 88 ALA A O 1
ATOM 641 N N . ARG A 1 89 ? -2.273 6.142 11.438 1.00 92.94 89 ARG A N 1
ATOM 642 C CA . ARG A 1 89 ? -1.580 5.179 12.320 1.00 92.94 89 ARG A CA 1
ATOM 643 C C . ARG A 1 89 ? -0.684 4.172 11.588 1.00 92.94 89 ARG A C 1
ATOM 645 O O . ARG A 1 89 ? 0.037 3.434 12.249 1.00 92.94 89 ARG A O 1
ATOM 652 N N . GLY A 1 90 ? -0.701 4.141 10.256 1.00 95.12 90 GLY A N 1
ATOM 653 C CA . GLY A 1 90 ? 0.188 3.308 9.444 1.00 95.12 90 GLY A CA 1
ATOM 654 C C . GLY A 1 90 ? -0.314 1.884 9.242 1.00 95.12 90 GLY A C 1
ATOM 655 O O . GLY A 1 90 ? -1.509 1.648 9.058 1.00 95.12 90 GLY A O 1
ATOM 656 N N . LEU A 1 91 ? 0.607 0.922 9.242 1.00 97.19 91 LEU A N 1
ATOM 657 C CA . LEU A 1 91 ? 0.293 -0.501 9.106 1.00 97.19 91 LEU A CA 1
ATOM 658 C C . LEU A 1 91 ? 0.776 -1.260 10.334 1.00 97.19 91 LEU A C 1
ATOM 660 O O . LEU A 1 91 ? 1.895 -1.059 10.802 1.00 97.19 91 LEU A O 1
ATOM 664 N N . VAL A 1 92 ? -0.051 -2.182 10.814 1.00 97.12 92 VAL A N 1
ATOM 665 C CA . VAL A 1 92 ? 0.280 -3.098 11.906 1.00 97.12 92 VAL A CA 1
ATOM 666 C C . VAL A 1 92 ? -0.123 -4.509 11.501 1.00 97.12 92 VAL A C 1
ATOM 668 O O . VAL A 1 92 ? -1.228 -4.735 11.014 1.00 97.12 92 VAL A O 1
ATOM 671 N N . VAL A 1 93 ? 0.769 -5.468 11.720 1.00 97.06 93 VAL A N 1
ATOM 672 C CA . VAL A 1 93 ? 0.499 -6.896 11.558 1.00 97.06 93 VAL A CA 1
ATOM 673 C C . VAL A 1 93 ? 0.528 -7.539 12.934 1.00 97.06 93 VAL A C 1
ATOM 675 O O . VAL A 1 93 ? 1.518 -7.429 13.663 1.00 97.06 93 VAL A O 1
ATOM 678 N N . LEU A 1 94 ? -0.569 -8.205 13.270 1.00 96.06 94 LEU A N 1
ATOM 679 C CA . LEU A 1 94 ? -0.755 -8.950 14.504 1.00 96.06 94 LEU A CA 1
ATOM 680 C C . LEU A 1 94 ? -0.746 -10.448 14.212 1.00 96.06 94 LEU A C 1
ATOM 682 O O . LEU A 1 94 ? -1.319 -10.878 13.208 1.00 96.06 94 LEU A O 1
ATOM 686 N N . ASP A 1 95 ? -0.157 -11.241 15.096 1.00 95.88 95 ASP A N 1
ATOM 687 C CA . ASP A 1 95 ? -0.293 -12.695 15.044 1.00 95.88 95 ASP A CA 1
ATOM 688 C C . ASP A 1 95 ? -1.684 -13.170 15.518 1.00 95.88 95 ASP A C 1
ATOM 690 O O . ASP A 1 95 ? -2.623 -12.391 15.712 1.00 95.88 95 ASP A O 1
ATOM 694 N N . HIS A 1 96 ? -1.844 -14.486 15.670 1.00 94.44 96 HIS A N 1
ATOM 695 C CA . HIS A 1 96 ? -3.099 -15.094 16.113 1.00 94.44 96 HIS A CA 1
ATOM 696 C C . HIS A 1 96 ? -3.403 -14.881 17.610 1.00 94.44 96 HIS A C 1
ATOM 698 O O . HIS A 1 96 ? -4.525 -15.166 18.031 1.00 94.44 96 HIS A O 1
ATOM 704 N N . GLU A 1 97 ? -2.436 -14.393 18.393 1.00 94.56 97 GLU A N 1
ATOM 705 C CA . GLU A 1 97 ? -2.561 -14.028 19.812 1.00 94.56 97 GLU 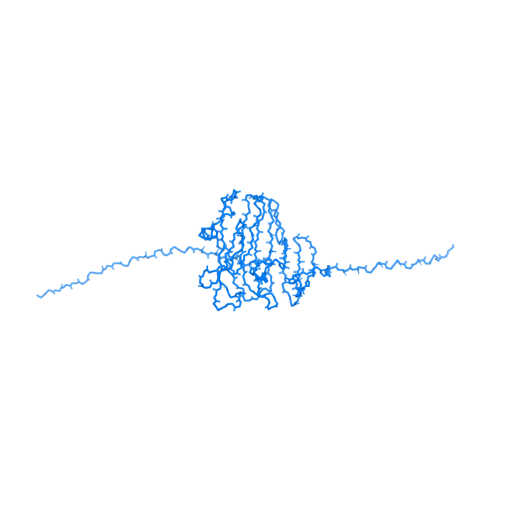A CA 1
ATOM 706 C C . GLU A 1 97 ? -2.698 -12.500 19.998 1.00 94.56 97 GLU A C 1
ATOM 708 O O . GLU A 1 97 ? -2.557 -11.988 21.113 1.00 94.56 97 GLU A O 1
ATOM 713 N N . ASP A 1 98 ? -2.975 -11.772 18.907 1.00 94.12 98 ASP A N 1
ATOM 714 C CA . ASP A 1 98 ? -3.056 -10.309 18.839 1.00 94.12 98 ASP A CA 1
ATOM 715 C C . ASP A 1 98 ? -1.754 -9.589 19.268 1.00 94.12 98 ASP A C 1
ATOM 717 O O . ASP A 1 98 ? -1.786 -8.420 19.661 1.00 94.12 98 ASP A O 1
ATOM 721 N N . GLN A 1 99 ? -0.590 -10.246 19.164 1.00 94.19 99 GLN A N 1
ATOM 722 C CA . GLN A 1 99 ? 0.712 -9.610 19.391 1.00 94.19 99 GLN A CA 1
ATOM 723 C C . GLN A 1 99 ? 1.224 -8.941 18.118 1.00 94.19 99 GLN A C 1
ATOM 725 O O . GLN A 1 99 ? 1.144 -9.504 17.028 1.00 94.19 99 GLN A O 1
ATOM 730 N N . VAL A 1 100 ? 1.799 -7.744 18.254 1.00 94.56 100 VAL A N 1
ATOM 731 C CA . VAL A 1 100 ? 2.415 -7.029 17.128 1.00 94.56 100 VAL A CA 1
ATOM 732 C C . VAL A 1 100 ? 3.676 -7.763 16.680 1.00 94.56 100 VAL A C 1
ATOM 734 O O . VAL A 1 100 ? 4.646 -7.853 17.431 1.00 94.56 100 VAL A O 1
ATOM 737 N N . ILE A 1 101 ? 3.678 -8.234 15.433 1.00 95.94 101 ILE A N 1
ATOM 738 C CA . ILE A 1 101 ? 4.844 -8.873 14.807 1.00 95.94 101 ILE A CA 1
ATOM 739 C C . ILE A 1 101 ? 5.524 -7.973 13.778 1.00 95.94 101 ILE A C 1
ATOM 741 O O . ILE A 1 101 ? 6.713 -8.149 13.507 1.00 95.94 101 ILE A O 1
ATOM 745 N N . ALA A 1 102 ? 4.790 -7.015 13.205 1.00 96.56 102 ALA A N 1
ATOM 746 C CA . ALA A 1 102 ? 5.369 -5.993 12.351 1.00 96.56 102 ALA A CA 1
ATOM 747 C C . ALA A 1 102 ? 4.576 -4.685 12.379 1.00 96.56 102 ALA A C 1
ATOM 749 O O . ALA A 1 102 ? 3.353 -4.705 12.520 1.00 96.56 102 ALA A O 1
ATOM 750 N N . SER A 1 103 ? 5.255 -3.555 12.190 1.00 97.00 103 SER A N 1
ATOM 751 C CA . SER A 1 103 ? 4.590 -2.263 12.007 1.00 97.00 103 SER A CA 1
ATOM 752 C C . SER A 1 103 ? 5.379 -1.284 11.133 1.00 97.00 103 SER A C 1
ATOM 754 O O . SER A 1 103 ? 6.569 -1.472 10.858 1.00 97.00 103 SER A O 1
ATOM 756 N N . MET A 1 104 ? 4.690 -0.238 10.682 1.00 96.12 104 MET A N 1
ATOM 757 C CA . MET A 1 104 ? 5.269 1.011 10.185 1.00 96.12 104 MET A CA 1
ATOM 758 C C . MET A 1 104 ? 4.394 2.192 10.602 1.00 96.12 104 MET A C 1
ATOM 760 O O . MET A 1 104 ? 3.191 2.030 10.811 1.00 96.12 104 MET A O 1
ATOM 764 N N . ASP A 1 105 ? 5.011 3.368 10.681 1.00 94.69 105 ASP A N 1
ATOM 765 C CA . ASP A 1 105 ? 4.330 4.611 11.030 1.00 94.69 105 ASP A CA 1
ATOM 766 C C . ASP A 1 105 ? 3.309 5.044 9.965 1.00 94.69 105 ASP A C 1
ATOM 768 O O . ASP A 1 105 ? 3.341 4.608 8.810 1.00 94.69 105 ASP A O 1
ATOM 772 N N . GLY A 1 106 ? 2.389 5.913 10.385 1.00 93.44 106 GLY A N 1
ATOM 773 C CA . GLY A 1 106 ? 1.387 6.522 9.520 1.00 93.44 106 GLY A CA 1
ATOM 774 C C . GLY A 1 106 ? 1.925 7.600 8.590 1.00 93.44 106 GLY A C 1
ATOM 775 O O . GLY A 1 106 ? 3.087 8.006 8.634 1.00 93.44 106 GLY A O 1
ATOM 776 N N . TYR A 1 107 ? 1.026 8.081 7.742 1.00 92.62 107 TYR A N 1
ATOM 777 C CA . TYR A 1 107 ? 1.283 9.146 6.789 1.00 92.62 107 TYR A CA 1
ATOM 778 C C . TYR A 1 107 ? 1.017 10.512 7.427 1.00 92.62 107 TYR A C 1
ATOM 780 O O . TYR A 1 107 ? 0.085 10.657 8.224 1.00 92.62 107 TYR A O 1
ATOM 788 N N . PRO A 1 108 ? 1.797 11.546 7.066 1.00 91.12 108 PRO A N 1
ATOM 789 C CA . PRO A 1 108 ? 1.473 12.903 7.470 1.00 91.12 108 PRO A CA 1
ATOM 790 C C . PRO A 1 108 ? 0.132 13.313 6.855 1.00 91.12 108 PRO A C 1
ATOM 792 O O . PRO A 1 108 ? -0.122 13.074 5.673 1.00 91.12 108 PRO A O 1
ATOM 795 N N . CYS A 1 109 ? -0.719 13.949 7.651 1.00 90.56 109 CYS A N 1
ATOM 796 C CA . CYS A 1 109 ? -1.989 14.490 7.180 1.00 90.56 109 CYS A CA 1
ATOM 797 C C . CYS A 1 109 ? -1.731 15.775 6.377 1.00 90.56 109 CYS A C 1
ATOM 799 O O . CYS A 1 109 ? -1.091 16.711 6.854 1.00 90.56 109 CYS A O 1
ATOM 801 N N . GLN A 1 110 ? -2.172 15.773 5.124 1.00 87.50 110 GLN A N 1
ATOM 802 C CA . GLN A 1 110 ? -1.964 16.796 4.104 1.00 87.50 110 GLN A CA 1
ATOM 803 C C . GLN A 1 110 ? -3.276 17.451 3.655 1.00 87.50 110 GLN A C 1
ATOM 805 O O . GLN A 1 110 ? -3.254 18.599 3.208 1.00 87.50 110 GLN A O 1
ATOM 810 N N . GLY A 1 111 ? -4.414 16.760 3.758 1.00 88.81 111 GLY A N 1
ATOM 811 C CA . GLY A 1 111 ? -5.662 17.223 3.167 1.00 88.81 111 GLY A CA 1
ATOM 812 C C . GLY A 1 111 ? -6.937 16.580 3.710 1.00 88.81 111 GLY A C 1
ATOM 813 O O . GLY A 1 111 ? -6.949 15.791 4.651 1.00 88.81 111 GLY A O 1
ATOM 814 N N . SER A 1 112 ? -8.066 16.993 3.131 1.00 90.50 112 SER A N 1
ATOM 815 C CA . SER A 1 112 ? -9.406 16.580 3.565 1.00 90.50 112 SER A CA 1
ATOM 816 C C . SER A 1 112 ? -9.865 15.239 2.993 1.00 90.50 112 SER A C 1
ATOM 818 O O . SER A 1 112 ? -10.881 14.712 3.445 1.00 90.50 112 SER A O 1
ATOM 820 N N . ALA A 1 113 ? -9.150 14.713 1.999 1.00 91.56 113 ALA A N 1
ATOM 821 C CA . ALA A 1 113 ? -9.414 13.438 1.339 1.00 91.56 113 ALA A CA 1
ATOM 822 C C . ALA A 1 113 ? -8.327 12.391 1.634 1.00 91.56 113 ALA A C 1
ATOM 824 O O . ALA A 1 113 ? -8.220 11.405 0.909 1.00 91.56 113 ALA A O 1
ATOM 825 N N . ASP A 1 114 ? -7.524 12.617 2.673 1.00 93.88 114 ASP A N 1
ATOM 826 C CA . ASP A 1 114 ? -6.514 11.668 3.122 1.00 93.88 114 ASP A CA 1
ATOM 827 C C . ASP A 1 114 ? -7.179 10.412 3.689 1.00 93.88 114 ASP A C 1
ATOM 829 O O . ASP A 1 114 ? -7.936 10.492 4.661 1.00 93.88 114 ASP A O 1
ATOM 833 N N . GLU A 1 115 ? -6.919 9.256 3.083 1.00 94.31 115 GLU A N 1
ATOM 834 C CA . GLU A 1 115 ? -7.516 7.987 3.501 1.00 94.31 115 GLU A CA 1
ATOM 835 C C . GLU A 1 115 ? -6.746 6.766 2.978 1.00 94.31 115 GLU A C 1
ATOM 837 O O . GLU A 1 115 ? -6.088 6.801 1.935 1.00 94.31 115 GLU A O 1
ATOM 842 N N . VAL A 1 116 ? -6.880 5.640 3.682 1.00 95.00 116 VAL A N 1
ATOM 843 C CA . VAL A 1 116 ? -6.548 4.322 3.131 1.00 95.00 116 VAL A CA 1
ATOM 844 C C . VAL A 1 116 ? -7.798 3.775 2.445 1.00 95.00 116 VAL A C 1
ATOM 846 O O . VAL A 1 116 ? -8.794 3.474 3.097 1.00 95.00 116 VAL A O 1
ATOM 849 N N . THR A 1 117 ? -7.738 3.624 1.125 1.00 94.31 117 THR A N 1
ATOM 850 C CA . THR A 1 117 ? -8.896 3.241 0.294 1.00 94.31 117 THR A CA 1
ATOM 851 C C . THR A 1 117 ? -9.035 1.739 0.085 1.00 94.31 117 THR A C 1
ATOM 853 O O . THR A 1 117 ? -10.140 1.236 -0.106 1.00 94.31 117 THR A O 1
ATOM 856 N N . SER A 1 118 ? -7.924 1.001 0.086 1.00 95.88 118 SER A N 1
ATOM 857 C CA . SER A 1 118 ? -7.941 -0.448 -0.105 1.00 95.88 118 SER A CA 1
ATOM 858 C C . SER A 1 118 ? -6.702 -1.095 0.500 1.00 95.88 118 SER A C 1
ATOM 860 O O . SER A 1 118 ? -5.606 -0.537 0.448 1.00 95.88 118 SER A O 1
ATOM 862 N N . LEU A 1 119 ? -6.883 -2.293 1.046 1.00 97.25 119 LEU A N 1
ATOM 863 C CA . LEU A 1 119 ? -5.840 -3.142 1.604 1.00 97.25 119 LEU A CA 1
ATOM 864 C C . LEU A 1 119 ? -5.958 -4.523 0.969 1.00 97.25 119 LEU A C 1
ATOM 866 O O . LEU A 1 119 ? -7.029 -5.134 0.976 1.00 97.25 119 LEU A O 1
ATOM 870 N N . ALA A 1 120 ? -4.851 -5.034 0.450 1.00 96.88 120 ALA A N 1
ATOM 871 C CA . ALA A 1 120 ? -4.777 -6.371 -0.102 1.00 96.88 120 ALA A CA 1
ATOM 872 C C . ALA A 1 120 ? -3.531 -7.103 0.390 1.00 96.88 120 ALA A C 1
ATOM 874 O O . ALA A 1 120 ? -2.496 -6.501 0.655 1.00 96.88 120 ALA A O 1
ATOM 875 N N . VAL A 1 121 ? -3.628 -8.422 0.499 1.00 96.75 121 VAL A N 1
ATOM 876 C CA . VAL A 1 121 ? -2.492 -9.293 0.802 1.00 96.75 121 VAL A CA 1
ATOM 877 C C . VAL A 1 121 ? -2.485 -10.442 -0.185 1.00 96.75 121 VAL A C 1
ATOM 879 O O . VAL A 1 121 ? -3.522 -11.060 -0.432 1.00 96.75 121 VAL A O 1
ATOM 882 N N . GLY A 1 122 ? -1.312 -10.723 -0.736 1.00 94.81 122 GLY A N 1
ATOM 883 C CA . GLY A 1 122 ? -1.092 -11.817 -1.669 1.00 94.81 122 GLY A CA 1
ATOM 884 C C . GLY A 1 122 ? 0.393 -12.096 -1.847 1.00 94.81 122 GLY A C 1
ATOM 885 O O . GLY A 1 122 ? 1.197 -11.849 -0.945 1.00 94.81 122 GLY A O 1
ATOM 886 N N . ARG A 1 123 ? 0.773 -12.618 -3.013 1.00 93.44 123 ARG A N 1
ATOM 887 C CA . ARG A 1 123 ? 2.176 -12.881 -3.355 1.00 93.44 123 ARG A CA 1
ATOM 888 C C . ARG A 1 123 ? 2.567 -12.174 -4.645 1.00 93.44 123 ARG A C 1
ATOM 890 O O . ARG A 1 123 ? 1.906 -12.352 -5.664 1.00 93.44 123 ARG A O 1
ATOM 897 N N . ALA A 1 124 ? 3.664 -11.423 -4.601 1.00 92.56 124 ALA A N 1
ATOM 898 C CA . ALA A 1 124 ? 4.349 -10.900 -5.776 1.00 92.56 124 ALA A CA 1
ATOM 899 C C . ALA A 1 124 ? 5.572 -11.786 -6.034 1.00 92.56 124 ALA A C 1
ATOM 901 O O . ALA A 1 124 ? 6.531 -11.756 -5.267 1.00 92.56 124 ALA A O 1
ATOM 902 N N . PHE A 1 125 ? 5.513 -12.638 -7.060 1.00 86.88 125 PHE A N 1
ATOM 903 C CA . PHE A 1 125 ? 6.580 -13.596 -7.381 1.00 86.88 125 PHE A CA 1
ATOM 904 C C . PHE A 1 125 ? 7.075 -14.399 -6.155 1.00 86.88 125 PHE A C 1
ATOM 906 O O . PHE A 1 125 ? 8.240 -14.354 -5.773 1.00 86.88 125 PHE A O 1
ATOM 913 N N . LEU A 1 126 ? 6.156 -15.134 -5.515 1.00 86.88 126 LEU A N 1
ATOM 914 C CA . LEU A 1 126 ? 6.384 -15.938 -4.298 1.00 86.88 126 LEU A CA 1
ATOM 915 C C . LEU A 1 126 ? 6.722 -15.151 -3.020 1.00 86.88 126 LEU A C 1
ATOM 917 O O . LEU A 1 126 ? 6.755 -15.754 -1.949 1.00 86.88 126 LEU A O 1
ATOM 921 N N . VAL A 1 127 ? 6.917 -13.833 -3.092 1.00 90.44 127 VAL A N 1
ATOM 922 C CA . VAL A 1 127 ? 7.167 -12.987 -1.921 1.00 90.44 127 VAL A CA 1
ATOM 923 C C . VAL A 1 127 ? 5.828 -12.533 -1.328 1.00 90.44 127 VAL A C 1
ATOM 925 O O . VAL A 1 127 ? 5.050 -11.882 -2.035 1.00 90.44 127 VAL A O 1
ATOM 928 N N . PRO A 1 128 ? 5.521 -12.850 -0.053 1.00 94.12 128 PRO A N 1
ATOM 929 C CA . PRO A 1 128 ? 4.355 -12.300 0.632 1.00 94.12 128 PRO A CA 1
ATOM 930 C C . PRO A 1 128 ? 4.377 -10.773 0.576 1.00 94.12 128 PRO A C 1
ATOM 932 O O . PRO A 1 128 ? 5.380 -10.147 0.912 1.00 94.12 128 PRO A O 1
ATOM 935 N N . THR A 1 129 ? 3.289 -10.185 0.093 1.00 95.94 129 THR A N 1
ATOM 936 C CA . THR A 1 129 ? 3.205 -8.757 -0.211 1.00 95.94 129 THR A CA 1
ATOM 937 C C . THR A 1 129 ? 1.911 -8.189 0.353 1.00 95.94 129 THR A C 1
ATOM 939 O O . THR A 1 129 ? 0.832 -8.730 0.096 1.00 95.94 129 THR A O 1
ATOM 942 N N . ILE A 1 130 ? 2.021 -7.084 1.091 1.00 97.94 130 ILE A N 1
ATOM 943 C CA . ILE A 1 130 ? 0.890 -6.218 1.444 1.00 97.94 130 ILE A CA 1
ATOM 944 C C . ILE A 1 130 ? 0.798 -5.156 0.356 1.00 97.94 130 ILE A C 1
ATOM 946 O O . ILE A 1 130 ? 1.767 -4.447 0.118 1.00 97.94 130 ILE A O 1
ATOM 950 N N . ALA A 1 131 ? -0.345 -5.025 -0.297 1.00 97.88 131 ALA A N 1
ATOM 951 C CA . ALA A 1 131 ? -0.642 -3.885 -1.146 1.00 97.88 131 ALA A CA 1
ATOM 952 C C . ALA A 1 131 ? -1.574 -2.934 -0.390 1.00 97.88 131 ALA A C 1
ATOM 954 O O . ALA A 1 131 ? -2.553 -3.366 0.222 1.00 97.88 131 ALA A O 1
ATOM 955 N N . LEU A 1 132 ? -1.275 -1.642 -0.443 1.00 97.56 132 LEU A N 1
ATOM 956 C CA . LEU A 1 132 ? -2.058 -0.582 0.172 1.00 97.56 132 LEU A CA 1
ATOM 957 C C . LEU A 1 132 ? -2.330 0.498 -0.867 1.00 97.56 132 LEU A C 1
ATOM 959 O O . LEU A 1 132 ? -1.407 0.967 -1.529 1.00 97.56 132 LEU A O 1
ATOM 963 N N . ALA A 1 133 ? -3.588 0.896 -0.991 1.00 97.12 133 ALA A N 1
ATOM 964 C CA . ALA A 1 133 ? -3.978 2.037 -1.796 1.00 97.12 133 ALA A CA 1
ATOM 965 C C . ALA A 1 133 ? -4.294 3.221 -0.891 1.00 97.12 133 ALA A C 1
ATOM 967 O O . ALA A 1 133 ? -5.221 3.158 -0.076 1.00 97.12 133 ALA A O 1
ATOM 968 N N . ILE A 1 134 ? -3.542 4.300 -1.048 1.00 95.88 134 ILE A N 1
ATOM 969 C CA . ILE A 1 134 ? -3.603 5.468 -0.175 1.00 95.88 134 ILE A CA 1
ATOM 970 C C . ILE A 1 134 ? -3.976 6.658 -1.036 1.00 95.88 134 ILE A C 1
ATOM 972 O O . ILE A 1 134 ? -3.389 6.855 -2.094 1.00 95.88 134 ILE A O 1
ATOM 976 N N . THR A 1 135 ? -4.962 7.432 -0.609 1.00 95.62 135 THR A N 1
ATOM 977 C CA . THR A 1 135 ? -5.331 8.676 -1.279 1.00 95.62 135 THR A CA 1
ATOM 978 C C . THR A 1 135 ? -4.890 9.849 -0.422 1.00 95.62 135 THR A C 1
ATOM 980 O O . THR A 1 135 ? -5.082 9.826 0.790 1.00 95.62 135 THR A O 1
ATOM 983 N N . HIS A 1 136 ? -4.296 10.853 -1.064 1.00 95.00 136 HIS A N 1
ATOM 984 C CA . HIS A 1 136 ? -3.834 12.095 -0.449 1.00 95.00 136 HIS A CA 1
ATOM 985 C C . HIS A 1 136 ? -4.462 13.300 -1.157 1.00 95.00 136 HIS A C 1
ATOM 987 O O . HIS A 1 136 ? -4.648 13.271 -2.381 1.00 95.00 136 HIS A O 1
ATOM 993 N N . GLY A 1 137 ? -4.727 14.378 -0.413 1.00 93.81 137 GLY A N 1
ATOM 994 C CA . GLY A 1 137 ? -5.106 15.682 -0.968 1.00 93.81 137 GLY A CA 1
ATOM 995 C C . GLY A 1 137 ? -6.516 16.154 -0.602 1.00 93.81 137 GLY A C 1
ATOM 996 O O . GLY A 1 137 ? -7.028 15.900 0.487 1.00 93.81 137 GLY A O 1
ATOM 997 N N . GLY A 1 138 ? -7.138 16.925 -1.492 1.00 92.31 138 GLY A N 1
ATOM 998 C CA . GLY A 1 138 ? -8.470 17.504 -1.322 1.00 92.31 138 GLY A CA 1
ATOM 999 C C . GLY A 1 138 ? -9.566 16.758 -2.089 1.00 92.31 138 GLY A C 1
ATOM 1000 O O . GLY A 1 138 ? -9.314 15.854 -2.877 1.00 92.31 138 GLY A O 1
ATOM 1001 N N . HIS A 1 139 ? -10.822 17.162 -1.888 1.00 86.56 139 HIS A N 1
ATOM 1002 C CA . HIS A 1 139 ? -11.957 16.554 -2.598 1.00 86.56 139 HIS A CA 1
ATOM 1003 C C . HIS A 1 139 ? -11.891 16.736 -4.126 1.00 86.56 139 HIS A C 1
ATOM 1005 O O . HIS A 1 139 ? -12.289 15.836 -4.865 1.00 86.56 139 HIS A O 1
ATOM 1011 N N . GLU A 1 140 ? -11.392 17.884 -4.593 1.00 91.25 140 GLU A N 1
ATOM 1012 C CA . GLU A 1 140 ? -11.294 18.209 -6.024 1.00 91.25 140 GLU A CA 1
ATOM 1013 C C . GLU A 1 140 ? -9.951 17.795 -6.641 1.00 91.25 140 GLU A C 1
ATOM 1015 O O . GLU A 1 140 ? -9.878 17.508 -7.835 1.00 91.25 140 GLU A O 1
ATOM 1020 N N . GLU A 1 141 ? -8.894 17.731 -5.834 1.00 94.75 141 GLU A N 1
ATOM 1021 C CA . GLU A 1 141 ? -7.534 17.415 -6.269 1.00 94.75 141 GLU A CA 1
ATOM 1022 C C . GLU A 1 141 ? -6.948 16.353 -5.353 1.00 94.75 141 GLU A C 1
ATOM 1024 O O . GLU A 1 141 ? -6.622 16.632 -4.199 1.00 94.75 141 GLU A O 1
ATOM 1029 N N . ARG A 1 142 ? -6.827 15.129 -5.862 1.00 95.50 142 ARG A N 1
ATOM 1030 C CA . ARG A 1 142 ? -6.303 14.010 -5.081 1.00 95.50 142 ARG A CA 1
ATOM 1031 C C . ARG A 1 142 ? -5.483 13.061 -5.926 1.00 95.50 142 ARG A C 1
ATOM 1033 O O . ARG A 1 142 ? -5.761 12.855 -7.111 1.00 95.50 142 ARG A O 1
ATOM 1040 N N . THR A 1 143 ? -4.521 12.447 -5.262 1.00 96.81 143 THR A N 1
ATOM 1041 C CA . THR A 1 143 ? -3.640 11.431 -5.823 1.00 96.81 143 THR A CA 1
ATOM 1042 C C . THR A 1 143 ? -3.850 10.149 -5.048 1.00 96.81 143 THR A C 1
ATOM 1044 O O . THR A 1 143 ? -3.775 10.163 -3.822 1.00 96.81 143 THR A O 1
ATOM 1047 N N . THR A 1 144 ? -4.101 9.049 -5.752 1.00 97.00 144 THR A N 1
ATOM 1048 C CA . THR A 1 144 ? -4.056 7.714 -5.156 1.00 97.00 144 THR A CA 1
ATOM 1049 C C . THR A 1 144 ? -2.726 7.068 -5.505 1.00 97.00 144 THR A C 1
ATOM 1051 O O . THR A 1 144 ? -2.381 6.923 -6.681 1.00 97.00 144 THR A O 1
ATOM 1054 N N . GLU A 1 145 ? -1.992 6.665 -4.480 1.00 97.44 145 GLU A N 1
ATOM 1055 C CA . GLU A 1 145 ? -0.773 5.880 -4.569 1.00 97.44 145 GLU A CA 1
ATOM 1056 C C . GLU A 1 145 ? -1.070 4.409 -4.287 1.00 97.44 145 GLU A C 1
ATOM 1058 O O . GLU A 1 145 ? -1.879 4.070 -3.420 1.00 97.44 145 GLU A O 1
ATOM 1063 N N . LEU A 1 146 ? -0.385 3.528 -5.009 1.00 97.88 146 LEU A N 1
ATOM 1064 C CA . LEU A 1 146 ? -0.272 2.123 -4.659 1.00 97.88 146 LEU A CA 1
ATOM 1065 C C . LEU A 1 146 ? 1.102 1.896 -4.039 1.00 97.88 146 LEU A C 1
ATOM 1067 O O . LEU A 1 146 ? 2.125 2.100 -4.697 1.00 97.88 146 LEU A O 1
ATOM 1071 N N . ALA A 1 147 ? 1.112 1.420 -2.801 1.00 98.00 147 ALA A N 1
ATOM 1072 C CA . ALA A 1 147 ? 2.309 0.994 -2.103 1.00 98.00 147 ALA A CA 1
ATOM 1073 C C . ALA A 1 147 ? 2.288 -0.525 -1.897 1.00 98.00 147 ALA A C 1
ATOM 1075 O O . ALA A 1 147 ? 1.295 -1.100 -1.451 1.00 98.00 147 ALA A O 1
ATOM 1076 N N . LEU A 1 148 ? 3.390 -1.183 -2.242 1.00 97.75 148 LEU A N 1
ATOM 1077 C CA . LEU A 1 148 ? 3.642 -2.594 -1.993 1.00 97.75 148 LEU A CA 1
ATOM 1078 C C . LEU A 1 148 ? 4.657 -2.702 -0.866 1.00 97.75 148 LEU A C 1
ATOM 1080 O O . LEU A 1 148 ? 5.720 -2.088 -0.934 1.00 97.75 148 LEU A O 1
ATOM 1084 N N . PHE A 1 149 ? 4.359 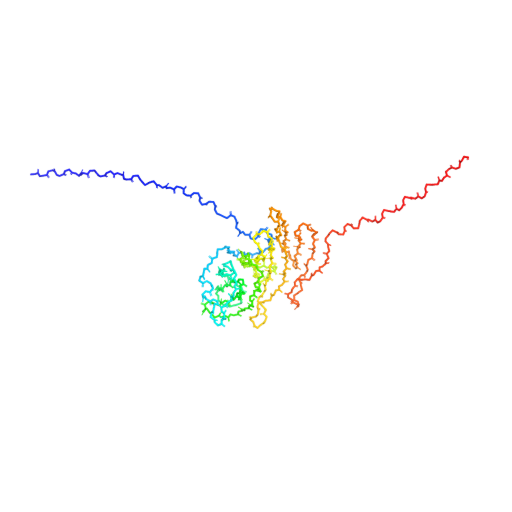-3.519 0.132 1.00 97.88 149 PHE A N 1
ATOM 1085 C CA . PHE A 1 149 ? 5.200 -3.726 1.298 1.00 97.88 149 PHE A CA 1
ATOM 1086 C C . PHE A 1 149 ? 5.529 -5.193 1.501 1.00 97.88 149 PHE A C 1
ATOM 1088 O O . PHE A 1 149 ? 4.766 -6.090 1.133 1.00 97.88 149 PHE A O 1
ATOM 1095 N N . ARG A 1 150 ? 6.646 -5.413 2.186 1.00 95.75 150 ARG A N 1
ATOM 1096 C CA . ARG A 1 150 ? 7.033 -6.697 2.760 1.00 95.75 150 ARG A CA 1
ATOM 1097 C C . ARG A 1 150 ? 7.222 -6.550 4.264 1.00 95.75 150 ARG A C 1
ATOM 1099 O O . ARG A 1 150 ? 7.491 -5.458 4.762 1.00 95.75 150 ARG A O 1
ATOM 1106 N N . ILE A 1 151 ? 7.164 -7.668 4.975 1.00 95.62 151 ILE A N 1
ATOM 1107 C CA . ILE A 1 151 ? 7.651 -7.732 6.353 1.00 95.62 151 ILE A CA 1
ATOM 1108 C C . ILE A 1 151 ? 9.163 -7.973 6.288 1.00 95.62 151 ILE A C 1
ATOM 1110 O O . ILE A 1 151 ? 9.617 -9.040 5.876 1.00 95.62 151 ILE A O 1
ATOM 1114 N N . GLY A 1 152 ? 9.932 -6.943 6.625 1.00 93.06 152 GLY A N 1
ATOM 1115 C CA . GLY A 1 152 ? 11.385 -6.975 6.703 1.00 93.06 152 GLY A CA 1
ATOM 1116 C C . GLY A 1 152 ? 11.897 -7.586 8.008 1.00 93.06 152 GLY A C 1
ATOM 1117 O O . GLY A 1 152 ? 11.147 -8.046 8.875 1.00 93.06 152 GLY A O 1
ATOM 1118 N N . PHE A 1 153 ? 13.219 -7.580 8.168 1.00 89.19 153 PHE A N 1
ATOM 1119 C CA . PHE A 1 153 ? 13.852 -8.088 9.383 1.00 89.19 153 PHE A CA 1
ATOM 1120 C C . PHE A 1 153 ? 13.587 -7.168 10.583 1.00 89.19 153 PHE A C 1
ATOM 1122 O O . PHE A 1 153 ? 13.623 -5.942 10.479 1.00 89.19 153 PHE A O 1
ATOM 1129 N N . GLY A 1 154 ? 13.373 -7.775 11.754 1.00 91.19 154 GLY A N 1
ATOM 1130 C CA . GLY A 1 154 ? 13.140 -7.041 13.000 1.00 91.19 154 GLY A CA 1
ATOM 1131 C C . GLY A 1 154 ? 11.725 -6.481 13.149 1.00 91.19 154 GLY A C 1
ATOM 1132 O O . GLY A 1 154 ? 11.546 -5.533 13.906 1.00 91.19 154 GLY A O 1
ATOM 1133 N N . GLY A 1 155 ? 10.743 -7.038 12.430 1.00 93.62 155 GLY A N 1
ATOM 1134 C CA . GLY A 1 155 ? 9.338 -6.642 12.567 1.00 93.62 155 GLY A CA 1
ATOM 1135 C C . GLY A 1 155 ? 9.039 -5.259 11.990 1.00 93.62 155 GLY A C 1
ATOM 1136 O O . GLY A 1 155 ? 8.172 -4.548 12.485 1.00 93.62 155 GLY A O 1
ATOM 1137 N N . ARG A 1 156 ? 9.771 -4.842 10.954 1.00 95.69 156 ARG A N 1
ATOM 1138 C CA . ARG A 1 156 ? 9.476 -3.601 10.229 1.00 95.69 156 ARG A CA 1
ATOM 1139 C C . ARG A 1 156 ? 8.748 -3.907 8.937 1.00 95.69 156 ARG A C 1
ATOM 1141 O O . ARG A 1 156 ? 9.132 -4.823 8.216 1.00 95.69 156 ARG A O 1
ATOM 1148 N N . ILE A 1 157 ? 7.710 -3.138 8.644 1.00 97.19 157 ILE A N 1
ATOM 1149 C CA . ILE A 1 157 ? 7.059 -3.164 7.336 1.00 97.19 157 ILE A CA 1
ATOM 1150 C C . ILE A 1 157 ? 7.854 -2.231 6.423 1.00 97.19 157 ILE A C 1
ATOM 1152 O O . ILE A 1 157 ? 8.021 -1.050 6.719 1.00 97.19 157 ILE A O 1
ATOM 1156 N N . GLU A 1 158 ? 8.399 -2.779 5.341 1.00 96.12 158 GLU A N 1
ATOM 1157 C CA . GLU A 1 158 ? 9.303 -2.069 4.437 1.00 96.12 158 GLU A CA 1
ATOM 1158 C C . GLU A 1 158 ? 8.645 -1.881 3.067 1.0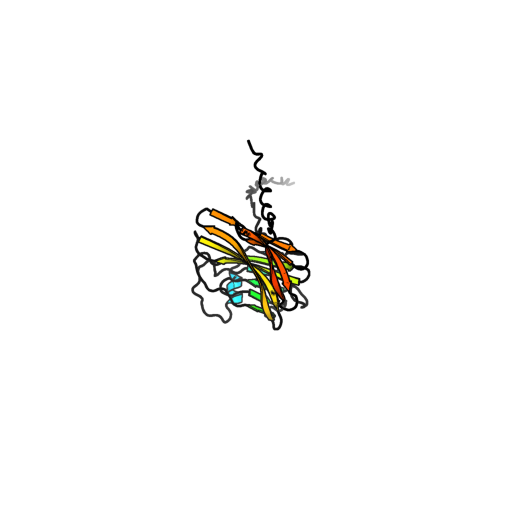0 96.12 158 GLU A C 1
ATOM 1160 O O . GLU A 1 158 ? 8.095 -2.849 2.523 1.00 96.12 158 GLU A O 1
ATOM 1165 N N . PRO A 1 159 ? 8.701 -0.670 2.483 1.00 96.56 159 PRO A N 1
ATOM 1166 C CA . PRO A 1 159 ? 8.197 -0.439 1.140 1.00 96.56 159 PRO A CA 1
ATOM 1167 C C . PRO A 1 159 ? 9.094 -1.139 0.120 1.00 96.56 159 PRO A C 1
ATOM 1169 O O . PRO A 1 159 ? 10.316 -1.007 0.129 1.00 96.56 159 PRO A O 1
ATOM 1172 N N . VAL A 1 160 ? 8.457 -1.867 -0.785 1.00 96.50 160 VAL A N 1
ATOM 1173 C CA . VAL A 1 160 ? 9.086 -2.571 -1.905 1.00 96.50 160 VAL A CA 1
ATOM 1174 C C . VAL A 1 160 ? 8.896 -1.778 -3.196 1.00 96.50 160 VAL A C 1
ATOM 1176 O O . VAL A 1 160 ? 9.764 -1.788 -4.067 1.00 96.50 160 VAL A O 1
ATOM 1179 N N . PHE A 1 161 ? 7.760 -1.091 -3.327 1.00 97.56 161 PHE A N 1
ATOM 1180 C CA . PHE A 1 161 ? 7.425 -0.225 -4.454 1.00 97.56 161 PHE A CA 1
ATOM 1181 C C . PHE A 1 161 ? 6.331 0.760 -4.045 1.00 97.56 161 PHE A C 1
ATOM 1183 O O . PHE A 1 161 ? 5.382 0.353 -3.382 1.00 97.56 161 PHE A O 1
ATOM 1190 N N . THR A 1 162 ? 6.422 2.011 -4.491 1.00 97.69 162 THR A N 1
ATOM 1191 C CA . THR A 1 162 ? 5.364 3.013 -4.312 1.00 97.69 162 THR A CA 1
ATOM 1192 C C . THR A 1 162 ? 5.247 3.846 -5.575 1.00 97.69 162 THR A C 1
ATOM 1194 O O . THR A 1 162 ? 6.262 4.319 -6.092 1.00 97.69 162 THR A O 1
ATOM 1197 N N . ALA A 1 163 ? 4.028 4.031 -6.078 1.00 97.31 163 ALA A N 1
ATOM 1198 C CA . ALA A 1 163 ? 3.786 4.902 -7.220 1.00 97.31 163 ALA A CA 1
ATOM 1199 C C . ALA A 1 163 ? 2.345 5.422 -7.293 1.00 97.31 163 ALA A C 1
ATOM 1201 O O . ALA A 1 163 ? 1.409 4.774 -6.830 1.00 97.31 163 ALA A O 1
ATOM 1202 N N . GLU A 1 164 ? 2.170 6.567 -7.953 1.00 97.75 164 GLU A N 1
ATOM 1203 C CA . GLU A 1 164 ? 0.865 7.132 -8.310 1.00 97.75 164 GLU A CA 1
ATOM 1204 C C . GLU A 1 164 ? 0.120 6.191 -9.272 1.00 97.75 164 GLU A C 1
ATOM 1206 O O . GLU A 1 164 ? 0.643 5.816 -10.321 1.00 97.75 164 GLU A O 1
ATOM 1211 N N . VAL A 1 165 ? -1.126 5.841 -8.963 1.00 97.56 165 VAL A N 1
ATOM 1212 C CA . VAL A 1 165 ? -1.979 4.989 -9.812 1.00 97.56 165 VAL A CA 1
ATOM 1213 C C . VAL A 1 165 ? -3.280 5.667 -10.227 1.00 97.56 165 VAL A C 1
ATOM 1215 O O . VAL A 1 165 ? -3.893 5.257 -11.212 1.00 97.56 165 VAL A O 1
ATOM 1218 N N . GLU A 1 166 ? -3.668 6.750 -9.556 1.00 97.56 166 GLU A N 1
ATOM 1219 C CA . GLU A 1 166 ? -4.764 7.621 -9.976 1.00 97.56 166 GLU A CA 1
ATOM 1220 C C . GLU A 1 166 ? -4.414 9.081 -9.679 1.00 97.56 166 GLU A C 1
ATOM 1222 O O . GLU A 1 166 ? -3.922 9.405 -8.601 1.00 97.56 166 GLU A O 1
ATOM 1227 N N . LEU A 1 167 ? -4.686 9.966 -10.637 1.00 97.38 167 LEU A N 1
ATOM 1228 C CA . LEU A 1 167 ? -4.648 11.415 -10.458 1.00 97.38 167 LEU A CA 1
ATOM 1229 C C . LEU A 1 167 ? -6.024 11.982 -10.783 1.00 97.38 167 LEU A C 1
ATOM 1231 O O . LEU A 1 167 ? -6.544 11.749 -11.880 1.00 97.38 167 LEU A O 1
ATOM 1235 N N . ARG A 1 168 ? -6.589 12.754 -9.855 1.00 96.81 168 ARG A N 1
ATOM 1236 C CA . ARG A 1 168 ? -7.841 13.483 -10.047 1.00 96.81 168 ARG A CA 1
ATOM 1237 C C . ARG A 1 168 ? -7.617 14.987 -9.949 1.00 96.81 168 ARG A C 1
ATOM 1239 O O . ARG A 1 168 ? -7.005 15.461 -8.997 1.00 96.81 168 ARG A O 1
ATOM 1246 N N . THR A 1 169 ? -8.173 15.721 -10.910 1.00 96.50 169 THR A N 1
ATOM 1247 C CA . THR A 1 169 ? -8.201 17.190 -10.926 1.00 96.50 169 THR A CA 1
ATOM 1248 C C . THR A 1 169 ? -9.560 17.659 -11.444 1.00 96.50 169 THR A C 1
ATOM 1250 O O . THR A 1 169 ? -9.842 17.577 -12.646 1.00 96.50 169 THR A O 1
ATOM 1253 N N . GLY A 1 170 ? -10.419 18.114 -10.531 1.00 95.25 170 GLY A N 1
ATOM 1254 C CA . GLY A 1 170 ? -11.837 18.345 -10.799 1.00 95.25 170 GLY A CA 1
ATOM 1255 C C . GLY A 1 170 ? -12.514 17.054 -11.265 1.00 95.25 170 GLY A C 1
ATOM 1256 O O . GLY A 1 170 ? -12.399 16.010 -10.621 1.00 95.25 170 GLY A O 1
ATOM 1257 N N . ASP A 1 171 ? -13.156 17.109 -12.431 1.00 95.06 171 ASP A N 1
ATOM 1258 C CA . ASP A 1 171 ? -13.822 15.952 -13.048 1.00 95.06 171 ASP A CA 1
ATOM 1259 C C . ASP A 1 171 ? -12.871 15.044 -13.848 1.00 95.06 171 ASP A C 1
ATOM 1261 O O . ASP A 1 171 ? -13.262 13.966 -14.302 1.00 95.06 171 ASP A O 1
ATOM 1265 N N . ASN A 1 172 ? -11.616 15.456 -14.050 1.00 96.44 172 ASN A N 1
ATOM 1266 C CA . ASN A 1 172 ? -10.660 14.680 -14.832 1.00 96.44 172 ASN A CA 1
ATOM 1267 C C . ASN A 1 172 ? -9.995 13.619 -13.957 1.00 96.44 172 ASN A C 1
ATOM 1269 O O . ASN A 1 172 ? -9.355 13.954 -12.961 1.00 96.44 172 ASN A O 1
ATOM 1273 N N . VAL A 1 173 ? -10.083 12.354 -14.374 1.00 96.44 173 VAL A N 1
ATOM 1274 C CA . VAL A 1 173 ? -9.404 11.224 -13.727 1.00 96.44 173 VAL A CA 1
ATOM 1275 C C . VAL A 1 173 ? -8.457 10.569 -14.725 1.00 96.44 173 VAL A C 1
ATOM 1277 O O . VAL A 1 173 ? -8.862 10.177 -15.819 1.00 96.44 173 VAL A O 1
ATOM 1280 N N . ARG A 1 174 ? -7.184 10.443 -14.349 1.00 97.19 174 ARG A N 1
ATOM 1281 C CA . ARG A 1 174 ? -6.170 9.687 -15.092 1.00 97.19 174 ARG A CA 1
ATOM 1282 C C . ARG A 1 174 ? -5.749 8.497 -14.251 1.00 97.19 174 ARG A C 1
ATOM 1284 O O . ARG A 1 174 ? -5.343 8.676 -13.109 1.00 97.19 174 ARG A O 1
ATOM 1291 N N . THR A 1 175 ? -5.793 7.307 -14.831 1.00 96.88 175 THR A N 1
ATOM 1292 C CA . THR A 1 175 ? -5.383 6.068 -14.165 1.00 96.88 175 THR A CA 1
ATOM 1293 C C . THR A 1 175 ? -4.093 5.536 -14.772 1.00 96.88 175 THR A C 1
ATOM 1295 O O . THR A 1 175 ? -3.856 5.658 -15.976 1.00 96.88 175 THR A O 1
ATOM 1298 N N . GLY A 1 176 ? -3.248 4.979 -13.918 1.00 96.94 176 GLY A N 1
ATOM 1299 C CA . GLY A 1 176 ? -2.086 4.187 -14.280 1.00 96.94 176 GLY A CA 1
ATOM 1300 C C . GLY A 1 176 ? -2.364 2.696 -14.117 1.00 96.94 176 GLY A C 1
ATOM 1301 O O . GLY A 1 176 ? -3.517 2.268 -14.044 1.00 96.94 176 GLY A O 1
ATOM 1302 N N . GLY A 1 177 ? -1.292 1.916 -14.027 1.00 97.06 177 GLY A N 1
ATOM 1303 C CA . GLY A 1 177 ? -1.364 0.486 -13.758 1.00 97.06 177 GLY A CA 1
ATOM 1304 C C . GLY A 1 177 ? -0.029 -0.090 -13.300 1.00 97.06 177 GLY A C 1
ATOM 1305 O O . GLY A 1 177 ? 1.039 0.434 -13.615 1.00 97.06 177 GLY A O 1
ATOM 1306 N N . VAL A 1 178 ? -0.108 -1.176 -12.545 1.00 97.62 178 VAL A N 1
ATOM 1307 C CA . VAL A 1 178 ? 0.991 -1.955 -11.988 1.00 97.62 178 VAL A CA 1
ATOM 1308 C C . VAL A 1 178 ? 0.714 -3.420 -12.296 1.00 97.62 178 VAL A C 1
ATOM 1310 O O . VAL A 1 178 ? -0.262 -3.995 -11.819 1.00 97.62 178 VAL A O 1
ATOM 1313 N N . TRP A 1 179 ? 1.581 -4.037 -13.093 1.00 97.38 179 TRP A N 1
ATOM 1314 C CA . TRP A 1 179 ? 1.497 -5.454 -13.440 1.00 97.38 179 TRP A CA 1
ATOM 1315 C C . TRP A 1 179 ? 2.679 -6.184 -12.829 1.00 97.38 179 TRP A C 1
ATOM 1317 O O . TRP A 1 179 ? 3.810 -6.027 -13.288 1.00 97.38 179 TRP A O 1
ATOM 1327 N N . LEU A 1 180 ? 2.415 -6.988 -11.806 1.00 96.50 180 LEU A N 1
ATOM 1328 C CA . LEU A 1 180 ? 3.405 -7.878 -11.222 1.00 96.50 180 LEU A CA 1
ATOM 1329 C C . LEU A 1 180 ? 3.703 -9.009 -12.208 1.00 96.50 180 LEU A C 1
ATOM 1331 O O . LEU A 1 180 ? 2.798 -9.691 -12.693 1.00 96.50 180 LEU A O 1
ATOM 1335 N N . ILE A 1 181 ? 4.983 -9.192 -12.511 1.00 95.50 181 ILE A N 1
ATOM 1336 C CA . ILE A 1 181 ? 5.498 -10.233 -13.401 1.00 95.50 181 ILE A CA 1
ATOM 1337 C C . ILE A 1 181 ? 6.622 -10.992 -12.683 1.00 95.50 181 ILE A C 1
ATOM 1339 O O . ILE A 1 181 ? 7.137 -10.533 -11.662 1.00 95.50 181 ILE A O 1
ATOM 1343 N N . PRO A 1 182 ? 7.040 -12.170 -13.170 1.00 94.38 182 PRO A N 1
ATOM 1344 C CA . PRO A 1 182 ? 8.172 -12.862 -12.572 1.00 94.38 182 PRO A CA 1
ATOM 1345 C C . PRO A 1 182 ? 9.423 -11.973 -12.476 1.00 94.38 182 PRO A C 1
ATOM 1347 O O . PRO A 1 182 ? 9.878 -11.438 -13.484 1.00 94.38 182 PRO A O 1
ATOM 1350 N N . ASN A 1 183 ? 9.981 -11.841 -11.266 1.00 91.44 183 ASN A N 1
ATOM 1351 C CA . ASN A 1 183 ? 11.146 -11.002 -10.934 1.00 91.44 183 ASN A CA 1
ATOM 1352 C C . ASN A 1 183 ? 11.013 -9.492 -11.232 1.00 91.44 183 ASN A C 1
ATOM 1354 O O . ASN A 1 183 ? 12.024 -8.786 -11.246 1.00 91.44 183 ASN A O 1
ATOM 1358 N N . GLY A 1 184 ? 9.813 -8.964 -11.467 1.00 95.56 184 GLY A N 1
ATOM 1359 C CA . GLY A 1 184 ? 9.661 -7.561 -11.842 1.00 95.56 184 GLY A CA 1
ATOM 1360 C C . GLY A 1 184 ? 8.236 -7.044 -11.742 1.00 95.56 184 GLY A C 1
ATOM 1361 O O . GLY A 1 184 ? 7.302 -7.762 -11.394 1.00 95.56 184 GLY A O 1
ATOM 1362 N N . LEU A 1 185 ? 8.063 -5.776 -12.083 1.00 96.62 185 LEU A N 1
ATOM 1363 C CA . LEU A 1 185 ? 6.755 -5.203 -12.345 1.00 96.62 185 LEU A CA 1
ATOM 1364 C C . LEU A 1 185 ? 6.831 -4.234 -13.517 1.00 96.62 185 LEU A C 1
ATOM 1366 O O . LEU A 1 185 ? 7.855 -3.591 -13.754 1.00 96.62 185 LEU A O 1
ATOM 1370 N N . LEU A 1 186 ? 5.737 -4.135 -14.258 1.00 97.69 186 LEU A N 1
ATOM 1371 C CA . LEU A 1 186 ? 5.520 -3.044 -15.194 1.00 97.69 186 LEU A CA 1
ATOM 1372 C C . LEU A 1 186 ? 4.730 -1.968 -14.475 1.00 97.69 186 LEU A C 1
ATOM 1374 O O . LEU A 1 186 ? 3.735 -2.272 -13.824 1.00 97.69 186 LEU A O 1
ATOM 1378 N N . TYR A 1 187 ? 5.154 -0.722 -14.619 1.00 97.69 187 TYR A N 1
ATOM 1379 C CA . TYR A 1 187 ? 4.434 0.423 -14.088 1.00 97.69 187 TYR A CA 1
ATOM 1380 C C . TYR A 1 187 ? 4.123 1.399 -15.214 1.00 97.69 187 TYR A C 1
ATOM 1382 O O . TYR A 1 187 ? 5.023 1.869 -15.909 1.00 97.69 187 TYR A O 1
ATOM 1390 N N . GLN A 1 188 ? 2.846 1.718 -15.370 1.00 97.44 188 GLN A N 1
ATOM 1391 C CA . GLN A 1 188 ? 2.361 2.798 -16.211 1.00 97.44 188 GLN A CA 1
ATOM 1392 C C . GLN A 1 188 ? 1.888 3.934 -15.310 1.00 97.44 188 GLN A C 1
ATOM 1394 O O . GLN A 1 188 ? 0.897 3.794 -14.595 1.00 97.44 188 GLN A O 1
ATOM 1399 N N . ARG A 1 189 ? 2.570 5.080 -15.378 1.00 95.50 189 ARG A N 1
ATOM 1400 C CA . ARG A 1 189 ? 2.134 6.297 -14.681 1.00 95.50 189 ARG A CA 1
ATOM 1401 C C . ARG A 1 189 ? 0.796 6.795 -15.244 1.00 95.50 189 ARG A C 1
ATOM 1403 O O . ARG A 1 189 ? 0.618 6.710 -16.462 1.00 95.50 189 ARG A O 1
ATOM 1410 N N . PRO A 1 190 ? -0.102 7.393 -14.435 1.00 96.38 190 PRO A N 1
ATOM 1411 C CA . PRO A 1 190 ? -1.294 8.087 -14.918 1.00 96.38 190 PRO A CA 1
ATOM 1412 C C . PRO A 1 190 ? -1.029 9.020 -16.115 1.00 96.38 190 PRO A C 1
ATOM 1414 O O . PRO A 1 190 ? -0.451 10.101 -16.000 1.00 96.38 190 PRO A O 1
ATOM 1417 N N . GLY A 1 191 ? -1.448 8.564 -17.300 1.00 91.19 191 GLY A N 1
ATOM 1418 C CA . GLY A 1 191 ? -1.213 9.185 -18.608 1.00 91.19 191 GLY A CA 1
ATOM 1419 C C . GLY A 1 191 ? 0.258 9.438 -18.975 1.00 91.19 191 GLY A C 1
ATOM 1420 O O . GLY A 1 191 ? 0.540 10.408 -19.678 1.00 91.19 191 GLY A O 1
ATOM 1421 N N . GLY A 1 192 ? 1.174 8.614 -18.471 1.00 91.19 192 GLY A N 1
ATOM 1422 C CA . GLY A 1 192 ? 2.579 8.566 -18.863 1.00 91.19 192 GLY A CA 1
ATOM 1423 C C . GLY A 1 192 ? 2.926 7.289 -19.634 1.00 91.19 192 GLY A C 1
ATOM 1424 O O . GLY A 1 192 ? 2.053 6.510 -20.017 1.00 91.19 192 GLY A O 1
ATOM 1425 N N . LYS A 1 193 ? 4.228 7.085 -19.861 1.00 90.44 193 LYS A N 1
ATOM 1426 C CA . LYS A 1 193 ? 4.772 5.868 -20.479 1.00 90.44 193 LYS A CA 1
ATOM 1427 C C . LYS A 1 193 ? 4.890 4.727 -19.466 1.00 90.44 193 LYS A C 1
ATOM 1429 O O . LYS A 1 193 ? 4.948 4.961 -18.257 1.00 90.44 193 LYS A O 1
ATOM 1434 N N . THR A 1 194 ? 4.981 3.508 -19.987 1.00 95.06 194 THR A N 1
ATOM 1435 C CA . THR A 1 194 ? 5.248 2.302 -19.198 1.00 95.06 194 THR A CA 1
ATOM 1436 C C . THR A 1 194 ? 6.752 2.099 -19.011 1.00 95.06 194 THR A C 1
ATOM 1438 O O . THR A 1 194 ? 7.528 2.200 -19.965 1.00 95.06 194 THR A O 1
ATOM 1441 N N . GLY A 1 195 ? 7.162 1.792 -17.782 1.00 95.12 195 GLY A N 1
ATOM 1442 C CA . GLY A 1 195 ? 8.527 1.423 -17.418 1.00 95.12 195 GLY A CA 1
ATOM 1443 C C . GLY A 1 195 ? 8.592 0.045 -16.766 1.00 95.12 195 GLY A C 1
ATOM 1444 O O . GLY A 1 195 ? 7.623 -0.413 -16.155 1.00 95.12 195 GLY A O 1
ATOM 1445 N N . LEU A 1 196 ? 9.747 -0.603 -16.894 1.00 96.62 196 LEU A N 1
ATOM 1446 C CA . LEU A 1 196 ? 10.057 -1.859 -16.223 1.00 96.62 196 LEU A CA 1
ATOM 1447 C C . LEU A 1 196 ? 10.762 -1.576 -14.898 1.00 96.62 196 LEU A C 1
ATOM 1449 O O . LEU A 1 196 ? 11.668 -0.746 -14.821 1.00 96.62 196 LEU A O 1
ATOM 1453 N N . TRP A 1 197 ? 10.381 -2.322 -13.873 1.00 96.69 197 TRP A N 1
ATOM 1454 C CA . TRP A 1 197 ? 11.059 -2.376 -12.592 1.00 96.69 197 TRP A CA 1
ATOM 1455 C C . TRP A 1 197 ? 11.464 -3.816 -12.292 1.00 96.69 197 TRP A C 1
ATOM 1457 O O . TRP A 1 197 ? 10.687 -4.745 -12.508 1.00 96.69 197 TRP A O 1
ATOM 1467 N N . ILE A 1 198 ? 12.679 -4.006 -11.794 1.00 95.81 198 ILE A N 1
ATOM 1468 C CA . ILE A 1 198 ? 13.270 -5.318 -11.524 1.00 95.81 198 ILE A CA 1
ATOM 1469 C C . ILE A 1 198 ? 13.390 -5.482 -10.016 1.00 95.81 198 ILE A C 1
ATOM 1471 O O . ILE A 1 198 ? 13.869 -4.580 -9.333 1.00 95.81 198 ILE A O 1
ATOM 1475 N N . TYR A 1 199 ? 12.948 -6.619 -9.486 1.00 94.94 199 TYR A N 1
ATOM 1476 C CA . TYR A 1 199 ? 13.066 -6.894 -8.060 1.00 94.94 199 TYR A CA 1
ATOM 1477 C C . TYR A 1 199 ? 14.524 -7.189 -7.691 1.00 94.94 199 TYR A C 1
ATOM 1479 O O . TYR A 1 199 ? 15.115 -8.141 -8.203 1.00 94.94 199 TYR A O 1
ATOM 1487 N N . ASP A 1 200 ? 15.094 -6.395 -6.789 1.00 94.25 200 ASP A N 1
ATOM 1488 C CA . ASP A 1 200 ? 16.367 -6.694 -6.143 1.00 94.25 200 ASP A CA 1
ATOM 1489 C C . ASP A 1 200 ? 16.103 -7.476 -4.847 1.00 94.25 200 ASP A C 1
ATOM 1491 O O . ASP A 1 200 ? 15.620 -6.893 -3.875 1.00 94.25 200 ASP A O 1
ATOM 1495 N N . PRO A 1 201 ? 16.420 -8.782 -4.778 1.00 90.81 201 PRO A N 1
ATOM 1496 C CA . PRO A 1 201 ? 16.200 -9.573 -3.572 1.00 90.81 201 PRO A CA 1
ATOM 1497 C C . PRO A 1 201 ? 17.141 -9.195 -2.422 1.00 90.81 201 PRO A C 1
ATOM 1499 O O . PRO A 1 201 ? 16.831 -9.512 -1.273 1.00 90.81 201 PRO A O 1
ATOM 1502 N N . VAL A 1 202 ? 18.277 -8.545 -2.707 1.00 91.12 202 VAL A N 1
ATOM 1503 C CA . VAL A 1 202 ? 19.248 -8.132 -1.684 1.00 91.12 202 VAL A CA 1
ATOM 1504 C C . VAL A 1 202 ? 18.736 -6.891 -0.962 1.00 91.12 202 VAL A C 1
ATOM 1506 O O . VAL A 1 202 ? 18.634 -6.898 0.264 1.00 91.12 202 VAL A O 1
ATOM 1509 N N . GLY A 1 203 ? 18.367 -5.851 -1.714 1.00 90.25 203 GLY A N 1
ATOM 1510 C CA . GLY A 1 203 ? 17.709 -4.664 -1.171 1.00 90.25 203 GLY A CA 1
ATOM 1511 C C . GLY A 1 203 ? 16.271 -4.926 -0.721 1.00 90.25 203 GLY A C 1
ATOM 1512 O O . GLY A 1 203 ? 15.780 -4.273 0.195 1.00 90.25 203 GLY A O 1
ATOM 1513 N N . GLY A 1 204 ? 15.610 -5.919 -1.319 1.00 91.94 204 GLY A N 1
ATOM 1514 C CA . GLY A 1 204 ? 14.213 -6.242 -1.062 1.00 91.94 204 GLY A CA 1
ATOM 1515 C C . GLY A 1 204 ? 13.233 -5.222 -1.620 1.00 91.94 204 GLY A C 1
ATOM 1516 O O . GLY A 1 204 ? 12.197 -4.988 -1.003 1.00 91.94 204 GLY A O 1
ATOM 1517 N N . ALA A 1 205 ? 13.582 -4.600 -2.744 1.00 94.50 205 ALA A N 1
ATOM 1518 C CA . ALA A 1 205 ? 12.826 -3.523 -3.369 1.00 94.50 205 ALA A CA 1
ATOM 1519 C C . ALA A 1 205 ? 12.863 -3.646 -4.895 1.00 94.50 205 ALA A C 1
ATOM 1521 O O . ALA A 1 205 ? 13.764 -4.258 -5.467 1.00 94.50 205 ALA A O 1
ATOM 1522 N N . TYR A 1 206 ? 11.886 -3.042 -5.564 1.00 93.94 206 TYR A N 1
ATOM 1523 C CA . TYR A 1 206 ? 11.899 -2.902 -7.014 1.00 93.94 206 TYR A CA 1
ATOM 1524 C C . TYR A 1 206 ? 12.784 -1.720 -7.424 1.00 93.94 206 TYR A C 1
ATOM 1526 O O . TYR A 1 206 ? 12.631 -0.606 -6.926 1.00 93.94 206 TYR A O 1
ATOM 1534 N N . LEU A 1 207 ? 13.687 -1.952 -8.375 1.00 94.75 207 LEU A N 1
ATOM 1535 C CA . LEU A 1 207 ? 14.592 -0.956 -8.941 1.00 94.75 207 LEU A CA 1
ATOM 1536 C C . LEU A 1 207 ? 14.180 -0.621 -10.373 1.00 94.75 207 LEU A C 1
ATOM 1538 O O . LEU A 1 207 ? 13.850 -1.514 -11.154 1.00 94.75 207 LEU A O 1
ATOM 1542 N N . TYR A 1 208 ? 14.210 0.661 -10.730 1.00 93.25 208 TYR A N 1
ATOM 1543 C CA . TYR A 1 208 ? 13.847 1.097 -12.075 1.00 93.25 208 TYR A CA 1
ATOM 1544 C C . TYR A 1 208 ? 14.831 0.538 -13.111 1.00 93.25 208 TYR A C 1
ATOM 1546 O O . TYR A 1 208 ? 16.032 0.794 -13.039 1.00 93.25 208 TYR A O 1
ATOM 1554 N N . GLY A 1 209 ? 14.308 -0.230 -14.066 1.00 84.44 209 GLY A N 1
ATOM 1555 C CA . GLY A 1 209 ? 15.070 -0.897 -15.123 1.00 84.44 209 GLY A CA 1
ATOM 1556 C C . GLY A 1 209 ? 15.081 -0.153 -16.460 1.00 84.44 209 GLY A C 1
ATOM 1557 O O . GLY A 1 209 ? 15.857 -0.525 -17.334 1.00 84.44 209 GLY A O 1
ATOM 1558 N N . GLY A 1 210 ? 14.255 0.886 -16.625 1.00 85.75 210 GLY A N 1
ATOM 1559 C CA . GLY A 1 210 ? 14.182 1.695 -17.847 1.00 85.75 210 GLY A CA 1
ATOM 1560 C C . GLY A 1 210 ? 12.785 1.751 -18.486 1.00 85.75 210 GLY A C 1
ATOM 1561 O O . GLY A 1 210 ? 11.864 1.046 -18.055 1.00 85.75 210 GLY A O 1
ATOM 1562 N N . PRO A 1 211 ? 12.597 2.620 -19.497 1.00 87.06 211 PRO A N 1
ATOM 1563 C CA . PRO A 1 211 ? 11.354 2.692 -20.260 1.00 87.06 211 PRO A CA 1
ATOM 1564 C C . PRO A 1 211 ? 11.193 1.454 -21.155 1.00 87.06 211 PRO A C 1
ATOM 1566 O O . PRO A 1 211 ? 12.177 0.905 -21.638 1.00 87.06 211 PRO A O 1
ATOM 1569 N N . LEU A 1 212 ? 9.951 1.032 -21.414 1.00 82.94 212 LEU A N 1
ATOM 1570 C CA . LEU A 1 212 ? 9.685 -0.002 -22.427 1.00 82.94 212 LEU A CA 1
ATOM 1571 C C . LEU A 1 212 ? 9.555 0.570 -23.846 1.00 82.94 212 LEU A C 1
ATOM 1573 O O . LEU A 1 212 ? 9.862 -0.118 -24.813 1.00 82.94 212 LEU A O 1
ATOM 1577 N N . ASP A 1 213 ? 9.140 1.832 -23.967 1.00 70.00 213 ASP A N 1
ATOM 1578 C CA . ASP A 1 213 ? 9.065 2.564 -25.237 1.00 70.00 213 ASP A CA 1
ATOM 1579 C C . ASP A 1 213 ? 10.385 3.301 -25.521 1.00 70.00 213 ASP A C 1
ATOM 1581 O O . ASP A 1 213 ? 10.434 4.536 -25.570 1.00 70.00 213 ASP A O 1
ATOM 1585 N N . GLU A 1 214 ? 11.461 2.538 -25.705 1.00 55.66 214 GLU A N 1
ATOM 1586 C CA . GLU A 1 214 ? 12.580 2.938 -26.564 1.00 55.66 214 GLU A CA 1
ATOM 1587 C C . GLU A 1 214 ? 12.312 2.389 -27.970 1.00 55.66 214 GLU A C 1
ATOM 1589 O O . GLU A 1 214 ? 13.023 1.539 -28.499 1.00 55.66 214 GLU A O 1
ATOM 1594 N N . THR A 1 215 ? 11.270 2.897 -28.632 1.00 54.19 215 THR A N 1
ATOM 1595 C CA . THR A 1 215 ? 11.417 3.088 -30.073 1.00 54.19 215 THR A CA 1
ATOM 1596 C C . THR A 1 215 ? 12.371 4.262 -30.237 1.00 54.19 215 THR A C 1
ATOM 1598 O O . THR A 1 215 ? 11.944 5.404 -30.416 1.00 54.19 215 THR A O 1
ATOM 1601 N N . ASP A 1 216 ? 13.670 3.978 -30.145 1.00 45.66 216 ASP A N 1
ATOM 1602 C CA . ASP A 1 216 ? 14.616 4.626 -31.037 1.00 45.66 216 ASP A CA 1
ATOM 1603 C C . ASP A 1 216 ? 14.053 4.385 -32.438 1.00 45.66 216 ASP A C 1
ATOM 1605 O O . ASP A 1 216 ? 14.235 3.326 -33.039 1.00 45.66 216 ASP A O 1
ATOM 1609 N N . GLU A 1 217 ? 13.278 5.340 -32.948 1.00 42.41 217 GLU A N 1
ATOM 1610 C CA . GLU A 1 217 ? 13.236 5.526 -34.383 1.00 42.41 217 GLU A CA 1
ATOM 1611 C C . GLU A 1 217 ? 14.712 5.693 -34.761 1.00 42.41 217 GLU A C 1
ATOM 1613 O O . GLU A 1 217 ? 15.325 6.668 -34.309 1.00 42.41 217 GLU A O 1
ATOM 1618 N N . PRO A 1 218 ? 15.344 4.717 -35.451 1.00 44.09 218 PRO A N 1
ATOM 1619 C CA . PRO A 1 218 ? 16.737 4.874 -35.832 1.00 44.09 218 PRO A CA 1
ATOM 1620 C C . PRO A 1 218 ? 16.803 6.225 -36.537 1.00 44.09 218 PRO A C 1
ATOM 1622 O O . PRO A 1 218 ? 15.947 6.445 -37.402 1.00 44.09 218 PRO A O 1
ATOM 1625 N N . PRO A 1 219 ? 17.713 7.143 -36.141 1.00 48.41 219 PRO A N 1
ATOM 1626 C CA . PRO A 1 219 ? 17.722 8.501 -36.664 1.00 48.41 219 PRO A CA 1
ATOM 1627 C C . PRO A 1 219 ? 17.622 8.360 -38.164 1.00 48.41 219 PRO A C 1
ATOM 1629 O O . PRO A 1 219 ? 18.490 7.695 -38.735 1.00 48.41 219 PRO A O 1
ATOM 1632 N N . HIS A 1 220 ? 16.516 8.845 -38.751 1.00 51.59 220 HIS A N 1
ATOM 1633 C CA . HIS A 1 220 ? 16.256 8.708 -40.175 1.00 51.59 220 HIS A CA 1
ATOM 1634 C C . HIS A 1 220 ? 17.577 8.961 -40.879 1.00 51.59 220 HIS A C 1
ATOM 1636 O O . HIS A 1 220 ? 18.099 10.078 -40.813 1.00 51.59 220 HIS A O 1
ATOM 1642 N N . ALA A 1 221 ? 18.168 7.901 -41.443 1.00 48.94 221 ALA A N 1
ATOM 1643 C CA . ALA A 1 221 ? 19.391 8.042 -42.197 1.00 48.94 221 ALA A CA 1
ATOM 1644 C C . ALA A 1 221 ? 19.067 9.123 -43.218 1.00 48.94 221 ALA A C 1
ATOM 1646 O O . ALA A 1 221 ? 18.107 8.965 -43.980 1.00 48.94 221 ALA A O 1
ATOM 1647 N N . ALA A 1 222 ? 19.770 10.256 -43.125 1.00 50.84 222 ALA A N 1
ATOM 1648 C CA . ALA A 1 222 ? 19.538 11.380 -44.010 1.00 50.84 222 ALA A CA 1
ATOM 1649 C C . ALA A 1 222 ? 19.439 10.812 -45.431 1.00 50.84 222 ALA A C 1
ATOM 1651 O O . ALA A 1 222 ? 20.297 9.995 -45.796 1.00 50.84 222 ALA A O 1
ATOM 1652 N N . PRO A 1 223 ? 18.387 11.145 -46.203 1.00 62.69 223 PRO A N 1
ATOM 1653 C CA . PRO A 1 223 ? 18.281 10.636 -47.558 1.00 62.69 223 PRO A CA 1
ATOM 1654 C C . PRO A 1 223 ? 19.606 10.941 -48.266 1.00 62.69 223 PRO A C 1
ATOM 1656 O O . PRO A 1 223 ? 20.141 12.042 -48.083 1.00 62.69 223 PRO A O 1
ATOM 1659 N N . PRO A 1 224 ? 20.187 9.973 -49.000 1.00 60.19 224 PRO A N 1
ATOM 1660 C CA . PRO A 1 224 ? 21.460 10.192 -49.666 1.00 60.19 224 PRO A CA 1
ATOM 1661 C C . PRO A 1 224 ? 21.363 11.476 -50.498 1.00 60.19 224 PRO A C 1
ATOM 1663 O O . PRO A 1 224 ? 20.300 11.734 -51.077 1.00 60.19 224 PRO A O 1
ATOM 1666 N N . PRO A 1 225 ? 22.426 12.301 -50.548 1.00 57.78 225 PRO A N 1
ATOM 1667 C CA . PRO A 1 225 ? 22.402 13.528 -51.325 1.00 57.78 225 PRO A CA 1
ATOM 1668 C C . PRO A 1 225 ? 21.971 13.189 -52.750 1.00 57.78 225 PRO A C 1
ATOM 1670 O O . PRO A 1 225 ? 22.599 12.370 -53.424 1.00 57.78 225 PRO A O 1
ATOM 1673 N N . VAL A 1 226 ? 20.863 13.789 -53.184 1.00 66.62 226 VAL A N 1
ATOM 1674 C CA . VAL A 1 226 ? 20.388 13.671 -54.559 1.00 66.62 226 VAL A CA 1
ATOM 1675 C C . VAL A 1 226 ? 21.501 14.231 -55.433 1.00 66.62 226 VAL A C 1
ATOM 1677 O O . VAL A 1 226 ? 21.795 15.426 -55.379 1.00 66.62 226 VAL A O 1
ATOM 1680 N N . ALA A 1 227 ? 22.171 13.361 -56.189 1.00 55.25 227 ALA A N 1
ATOM 1681 C CA . ALA A 1 227 ? 23.153 13.788 -57.168 1.00 55.25 227 ALA A CA 1
ATOM 1682 C C . ALA A 1 227 ? 22.449 14.734 -58.146 1.00 55.25 227 ALA A C 1
ATOM 1684 O O . ALA A 1 227 ? 21.532 14.330 -58.863 1.00 55.25 227 ALA A O 1
ATOM 1685 N N . ALA A 1 228 ? 22.852 16.004 -58.135 1.00 53.56 228 ALA A N 1
ATOM 1686 C CA . ALA A 1 228 ? 22.428 16.972 -59.127 1.00 53.56 228 ALA A CA 1
ATOM 1687 C C . ALA A 1 228 ? 22.910 16.475 -60.496 1.00 53.56 228 ALA A C 1
ATOM 1689 O O . ALA A 1 228 ? 24.096 16.555 -60.817 1.00 53.56 228 ALA A O 1
ATOM 1690 N N . TYR A 1 229 ? 21.995 15.920 -61.288 1.00 50.94 229 TYR A N 1
ATOM 1691 C CA . TYR A 1 229 ? 22.226 15.742 -62.712 1.00 50.94 229 TYR A CA 1
ATOM 1692 C C . TYR A 1 229 ? 22.277 17.134 -63.334 1.00 50.94 229 TYR A C 1
ATOM 1694 O O . TYR A 1 229 ? 21.299 17.880 -63.298 1.00 50.94 229 TYR A O 1
ATOM 1702 N N . GLY A 1 230 ? 23.461 17.488 -63.828 1.00 59.50 230 GLY A N 1
ATOM 1703 C CA . GLY A 1 230 ? 23.698 18.732 -64.539 1.00 59.50 230 GLY A CA 1
ATOM 1704 C C . GLY A 1 230 ? 22.813 18.868 -65.775 1.00 59.50 230 GLY A C 1
ATOM 1705 O O . GLY A 1 230 ? 22.419 17.886 -66.408 1.00 59.50 230 GLY A O 1
ATOM 1706 N N . SER A 1 231 ? 22.524 20.117 -66.116 1.00 56.16 231 SER A N 1
ATOM 1707 C CA . SER A 1 231 ? 22.104 20.564 -67.443 1.00 56.16 231 SER A CA 1
ATOM 1708 C C . SER A 1 231 ? 22.899 21.815 -67.775 1.00 56.16 231 SER A C 1
ATOM 1710 O O . SER A 1 231 ? 23.060 22.645 -66.851 1.00 56.16 231 SER A O 1
#

Secondary structure (DSSP, 8-state):
----PPPP------------------S-TTEE--EEEEEE---BHHHHHHH-TT-------TTTT-EEEEEE--SSSSSPEEEEEETTTEEEEE-TTS-EEEEE--PPP-STT-EEEEEEEEEETTEEEEEEEEEEE-SSEEEEEEEEEEE-TTSBEEEEEEEEEEEEETTEEEE-EEEEETTEEEEE-TTS-EEEEEEETTTTEEEEEEES----------PPP------